Protein AF-A0A968J924-F1 (afdb_monomer_lite)

Radius of gyration: 17.13 Å; chains: 1; bounding box: 45×40×42 Å

Structure (mmCIF, N/CA/C/O backbone):
data_AF-A0A968J924-F1
#
_entry.id   AF-A0A968J924-F1
#
loop_
_atom_site.group_PDB
_atom_site.id
_atom_site.type_symbol
_atom_site.label_atom_id
_atom_site.label_alt_id
_atom_site.label_comp_id
_atom_site.label_asym_id
_atom_site.label_entity_id
_atom_site.label_seq_id
_atom_site.pdbx_PDB_ins_code
_atom_site.Cartn_x
_atom_site.Cartn_y
_atom_site.Cartn_z
_atom_site.occupancy
_atom_site.B_iso_or_equiv
_atom_site.auth_seq_id
_atom_site.auth_comp_id
_atom_site.auth_asym_id
_atom_site.auth_atom_id
_atom_site.pdbx_PDB_model_num
ATOM 1 N N . MET A 1 1 ? 18.063 -8.645 -8.487 1.00 70.31 1 MET A N 1
ATOM 2 C CA . MET A 1 1 ? 19.260 -8.717 -9.358 1.00 70.31 1 MET A CA 1
ATOM 3 C C . MET A 1 1 ? 19.923 -7.344 -9.404 1.00 70.31 1 MET A C 1
ATOM 5 O O . MET A 1 1 ? 19.200 -6.352 -9.471 1.00 70.31 1 MET A O 1
ATOM 9 N N . LYS A 1 2 ? 21.253 -7.234 -9.283 1.00 83.38 2 LYS A N 1
ATOM 10 C CA . LYS A 1 2 ? 21.925 -5.932 -9.453 1.00 83.38 2 LYS A CA 1
ATOM 11 C C . LYS A 1 2 ? 22.038 -5.624 -10.949 1.00 83.38 2 LYS A C 1
ATOM 13 O O . LYS A 1 2 ? 22.098 -6.543 -11.756 1.00 83.38 2 LYS A O 1
ATOM 18 N N . GLN A 1 3 ? 22.117 -4.347 -11.329 1.00 84.12 3 GLN A N 1
ATOM 19 C CA . GLN A 1 3 ? 22.256 -3.967 -12.748 1.00 84.12 3 GLN A CA 1
ATOM 20 C C . GLN A 1 3 ? 23.494 -4.587 -13.401 1.00 84.12 3 GLN A C 1
ATOM 22 O O . GLN A 1 3 ? 23.445 -4.976 -14.560 1.00 84.12 3 GLN A O 1
ATOM 27 N N . VAL A 1 4 ? 24.577 -4.749 -12.638 1.00 91.31 4 VAL A N 1
ATOM 28 C CA . VAL A 1 4 ? 25.789 -5.429 -13.114 1.00 91.31 4 VAL A CA 1
ATOM 29 C C . VAL A 1 4 ? 25.531 -6.883 -13.517 1.00 91.31 4 VAL A C 1
ATOM 31 O O . VAL A 1 4 ? 26.106 -7.341 -14.497 1.00 91.31 4 VAL A O 1
ATOM 34 N N . ASP A 1 5 ? 24.635 -7.580 -12.813 1.00 93.69 5 ASP A N 1
ATOM 35 C CA . ASP A 1 5 ? 24.278 -8.966 -13.118 1.00 93.69 5 ASP A CA 1
ATOM 36 C C . ASP A 1 5 ? 23.377 -9.026 -14.363 1.00 93.69 5 ASP A C 1
ATOM 38 O O . ASP A 1 5 ? 23.572 -9.877 -15.221 1.00 93.69 5 ASP A O 1
ATOM 42 N N . ALA A 1 6 ? 22.425 -8.091 -14.494 1.00 91.25 6 ALA A N 1
ATOM 43 C CA . ALA A 1 6 ? 21.540 -8.004 -15.658 1.00 91.25 6 ALA A CA 1
ATOM 44 C C . ALA A 1 6 ? 22.328 -7.734 -16.950 1.00 91.25 6 ALA A C 1
ATOM 46 O O . ALA A 1 6 ? 22.140 -8.428 -17.946 1.00 91.25 6 ALA A O 1
ATOM 47 N N . ILE A 1 7 ? 23.275 -6.789 -16.901 1.00 92.94 7 ILE A N 1
ATOM 48 C CA . ILE A 1 7 ? 24.178 -6.487 -18.020 1.00 92.94 7 ILE A CA 1
ATOM 49 C C . ILE A 1 7 ? 25.021 -7.714 -18.380 1.00 92.94 7 ILE A C 1
ATOM 51 O O . ILE A 1 7 ? 25.195 -8.008 -19.557 1.00 92.94 7 ILE A O 1
ATOM 55 N N . ALA A 1 8 ? 25.524 -8.450 -17.384 1.00 96.12 8 ALA A N 1
ATOM 56 C CA . ALA A 1 8 ? 26.321 -9.653 -17.622 1.00 96.12 8 ALA A CA 1
ATOM 57 C C . ALA A 1 8 ? 25.529 -10.798 -18.283 1.00 96.12 8 ALA A C 1
ATOM 59 O O . ALA A 1 8 ? 26.139 -11.710 -18.836 1.00 96.12 8 ALA A O 1
ATOM 60 N N . LEU A 1 9 ? 24.196 -10.757 -18.217 1.00 96.38 9 LEU A N 1
ATOM 61 C CA . LEU A 1 9 ? 23.286 -11.734 -18.816 1.00 96.38 9 LEU A CA 1
ATOM 62 C C . LEU A 1 9 ? 22.609 -11.220 -20.099 1.00 96.38 9 LEU A C 1
ATOM 64 O O . LEU A 1 9 ? 21.651 -11.838 -20.556 1.00 96.38 9 LEU A O 1
ATOM 68 N N . ASP A 1 10 ? 23.069 -10.093 -20.656 1.00 96.25 10 ASP A N 1
ATOM 69 C CA . ASP A 1 10 ? 22.463 -9.421 -21.816 1.00 96.25 10 ASP A CA 1
ATOM 70 C C . ASP A 1 10 ? 20.961 -9.112 -21.630 1.00 96.25 10 ASP A C 1
ATOM 72 O O . ASP A 1 10 ? 20.185 -9.044 -22.587 1.00 96.25 10 ASP A O 1
ATOM 76 N N . ILE A 1 11 ? 20.537 -8.900 -20.379 1.00 93.88 11 ILE A N 1
ATOM 77 C CA . ILE A 1 11 ? 19.168 -8.504 -20.049 1.00 93.88 11 ILE A CA 1
ATOM 78 C C . ILE A 1 11 ? 19.037 -6.991 -20.283 1.00 93.88 11 ILE A C 1
ATOM 80 O O . ILE A 1 11 ? 19.819 -6.219 -19.715 1.00 93.88 11 ILE A O 1
ATOM 84 N N . PRO A 1 12 ? 18.054 -6.533 -21.086 1.00 91.69 12 PRO A N 1
ATOM 85 C CA . PRO A 1 12 ? 17.809 -5.110 -21.285 1.00 91.69 12 PRO A CA 1
ATOM 86 C C . PRO A 1 12 ? 17.543 -4.397 -19.960 1.00 91.69 12 PRO A C 1
ATOM 88 O O . PRO A 1 12 ? 16.788 -4.887 -19.121 1.00 91.69 12 PRO A O 1
ATOM 91 N N . ILE A 1 13 ? 18.138 -3.218 -19.792 1.00 89.62 13 ILE A N 1
ATOM 92 C CA . ILE A 1 13 ? 17.922 -2.402 -18.598 1.00 89.62 13 ILE A CA 1
ATOM 93 C C . ILE A 1 13 ? 16.552 -1.736 -18.672 1.00 89.62 13 ILE A C 1
ATOM 95 O O . ILE A 1 13 ? 16.152 -1.193 -19.705 1.00 89.62 13 ILE A O 1
ATOM 99 N N . GLU A 1 14 ? 15.849 -1.773 -17.548 1.00 89.12 14 GLU A N 1
ATOM 100 C CA . GLU A 1 14 ? 14.566 -1.126 -17.354 1.00 89.12 14 GLU A CA 1
ATOM 101 C C . GLU A 1 14 ? 14.628 0.377 -17.667 1.00 89.12 14 GLU A C 1
ATOM 103 O O . GLU A 1 14 ? 15.564 1.084 -17.292 1.00 89.12 14 GLU A O 1
ATOM 108 N N . LYS A 1 15 ? 13.597 0.900 -18.341 1.00 92.06 15 LYS A N 1
ATOM 109 C CA . LYS A 1 15 ? 13.494 2.340 -18.628 1.00 92.06 15 LYS A CA 1
ATOM 110 C C . LYS A 1 15 ? 13.257 3.163 -17.357 1.00 92.06 15 LYS A C 1
ATOM 112 O O . LYS A 1 15 ? 13.654 4.323 -17.288 1.00 92.06 15 LYS A O 1
ATOM 117 N N . MET A 1 16 ? 12.569 2.575 -16.383 1.00 92.19 16 MET A N 1
ATOM 118 C CA . MET A 1 16 ? 12.190 3.196 -15.118 1.00 92.19 16 MET A CA 1
ATOM 119 C C . MET A 1 16 ? 12.440 2.205 -13.988 1.00 92.19 16 MET A C 1
ATOM 121 O O . MET A 1 16 ? 12.201 1.011 -14.154 1.00 92.19 16 MET A O 1
ATOM 125 N N . ARG A 1 17 ? 12.905 2.712 -12.844 1.00 91.25 17 ARG A N 1
ATOM 126 C CA . ARG A 1 17 ? 13.214 1.902 -11.662 1.00 91.25 17 ARG A CA 1
ATOM 127 C C . ARG A 1 17 ? 12.747 2.606 -10.381 1.00 91.25 17 ARG A C 1
ATOM 129 O O . ARG A 1 17 ? 13.593 3.102 -9.630 1.00 91.25 17 ARG A O 1
ATOM 136 N N . PRO A 1 18 ? 11.425 2.711 -10.162 1.00 93.81 18 PRO A N 1
ATOM 137 C CA . PRO A 1 18 ? 10.896 3.358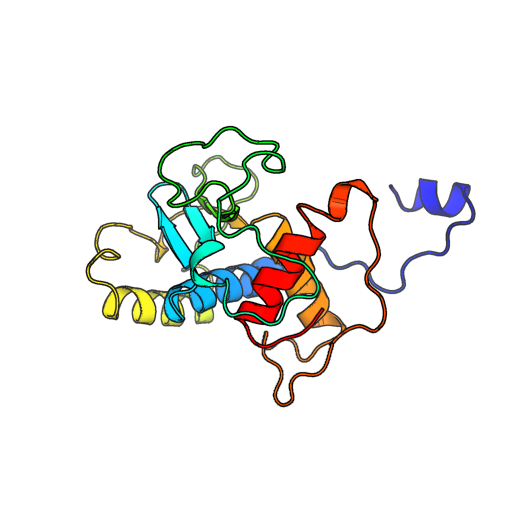 -8.966 1.00 93.81 18 PRO A CA 1
ATOM 138 C C . PRO A 1 18 ? 11.383 2.638 -7.702 1.00 93.81 18 PRO A C 1
ATOM 140 O O . PRO A 1 18 ? 11.635 1.430 -7.718 1.00 93.81 18 PRO A O 1
ATOM 143 N N . GLN A 1 19 ? 11.558 3.389 -6.617 1.00 94.56 19 GLN A N 1
ATOM 144 C CA . GLN A 1 19 ? 11.860 2.840 -5.296 1.00 94.56 19 GLN A CA 1
ATOM 145 C C . GLN A 1 19 ? 10.621 2.980 -4.422 1.00 94.56 19 GLN A C 1
ATOM 147 O O . GLN A 1 19 ? 10.104 4.084 -4.294 1.00 94.56 19 GLN A O 1
ATOM 152 N N . ALA A 1 20 ? 10.184 1.911 -3.752 1.00 93.25 20 ALA A N 1
ATOM 153 C CA . ALA A 1 20 ? 9.015 1.960 -2.868 1.00 93.25 20 ALA A CA 1
ATOM 154 C C . ALA A 1 20 ? 9.100 3.094 -1.824 1.00 93.25 20 ALA A C 1
ATOM 156 O O . ALA A 1 20 ? 8.097 3.736 -1.516 1.00 93.25 20 ALA A O 1
ATOM 157 N N . THR A 1 21 ? 10.307 3.408 -1.342 1.00 94.81 21 THR A N 1
ATOM 158 C CA . THR A 1 21 ? 10.569 4.493 -0.383 1.00 94.81 21 THR A CA 1
ATOM 159 C C . THR A 1 21 ? 10.309 5.899 -0.926 1.00 94.81 21 THR A C 1
ATOM 161 O O . THR A 1 21 ? 10.102 6.815 -0.135 1.00 94.81 21 THR A O 1
ATOM 164 N N . ASP A 1 22 ? 10.286 6.081 -2.247 1.00 94.88 22 ASP A N 1
ATOM 165 C CA . ASP A 1 22 ? 9.951 7.360 -2.885 1.00 94.88 22 ASP A CA 1
ATOM 166 C C . ASP A 1 22 ? 8.424 7.556 -2.996 1.00 94.88 22 ASP A C 1
ATOM 168 O O . ASP A 1 22 ? 7.952 8.637 -3.347 1.00 94.88 22 ASP A O 1
ATOM 172 N N . HIS A 1 23 ? 7.639 6.521 -2.666 1.00 95.00 23 HIS A N 1
ATOM 173 C CA . HIS A 1 23 ? 6.185 6.471 -2.844 1.00 95.00 23 HIS A CA 1
ATOM 174 C C . HIS A 1 23 ? 5.409 6.219 -1.539 1.00 95.00 23 HIS A C 1
ATOM 176 O O . HIS A 1 23 ? 4.218 5.906 -1.578 1.00 95.00 23 HIS A O 1
ATOM 182 N N . ILE A 1 24 ? 6.046 6.418 -0.379 1.00 95.12 24 ILE A N 1
ATOM 183 C CA . ILE A 1 24 ? 5.441 6.196 0.947 1.00 95.12 24 ILE A CA 1
ATOM 184 C C . ILE A 1 24 ? 4.127 6.965 1.128 1.00 95.12 24 ILE A C 1
ATOM 186 O O . ILE A 1 24 ? 3.153 6.410 1.631 1.00 95.12 24 ILE A O 1
ATOM 190 N N . LEU A 1 25 ? 4.070 8.226 0.684 1.00 93.19 25 LEU A N 1
ATOM 191 C CA . LEU A 1 25 ? 2.850 9.031 0.770 1.00 93.19 25 LEU A CA 1
ATOM 192 C C . LEU A 1 25 ? 1.683 8.379 0.008 1.00 93.19 25 LEU A C 1
ATOM 194 O O . LEU A 1 25 ? 0.566 8.332 0.515 1.00 93.19 25 LEU A O 1
ATOM 198 N N . GLY A 1 26 ? 1.940 7.846 -1.190 1.00 93.56 26 GLY A N 1
ATOM 199 C CA . GLY A 1 26 ? 0.923 7.150 -1.981 1.00 93.56 26 GLY A CA 1
ATOM 200 C C . GLY A 1 26 ? 0.454 5.858 -1.311 1.00 93.56 26 GLY A C 1
ATOM 201 O O . GLY A 1 26 ? -0.744 5.607 -1.247 1.00 93.56 26 GLY A O 1
ATOM 202 N N . GLN A 1 27 ? 1.374 5.095 -0.715 1.00 95.62 27 GLN A N 1
ATOM 203 C CA . GLN A 1 27 ? 1.056 3.867 0.031 1.00 95.62 27 GLN A CA 1
ATOM 204 C C . GLN A 1 27 ? 0.219 4.156 1.284 1.00 95.62 27 GLN A C 1
ATOM 206 O O . GLN A 1 27 ? -0.750 3.452 1.563 1.00 95.62 27 GLN A O 1
ATOM 211 N N . MET A 1 28 ? 0.524 5.238 2.008 1.00 94.62 28 MET A N 1
ATOM 212 C CA . MET A 1 28 ? -0.311 5.702 3.117 1.00 94.62 28 MET A CA 1
ATOM 213 C C . MET A 1 28 ? -1.703 6.127 2.640 1.00 94.62 28 MET A C 1
ATOM 215 O O . MET A 1 28 ? -2.698 5.753 3.259 1.00 94.62 28 MET A O 1
ATOM 219 N N . ARG A 1 29 ? -1.787 6.897 1.545 1.00 92.00 29 ARG A N 1
ATOM 220 C CA . ARG A 1 29 ? -3.067 7.340 0.969 1.00 92.00 29 ARG A CA 1
ATOM 221 C C . ARG A 1 29 ? -3.925 6.154 0.547 1.00 92.00 29 ARG A C 1
ATOM 223 O O . ARG A 1 29 ? -5.099 6.143 0.896 1.00 92.00 29 ARG A O 1
ATOM 230 N N . LEU A 1 30 ? -3.341 5.154 -0.112 1.00 93.62 30 LEU A N 1
ATOM 231 C CA . LEU A 1 30 ? -4.020 3.911 -0.475 1.00 93.62 30 LEU A CA 1
ATOM 232 C C . LEU A 1 30 ? -4.628 3.230 0.757 1.00 93.62 30 LEU A C 1
ATOM 234 O O . LEU A 1 30 ? -5.834 2.994 0.797 1.00 93.62 30 LEU A O 1
ATOM 238 N N . ALA A 1 31 ? -3.819 2.982 1.793 1.00 93.94 31 ALA A N 1
ATOM 239 C CA . ALA A 1 31 ? -4.278 2.282 2.991 1.00 93.94 31 ALA A CA 1
ATOM 240 C C . ALA A 1 31 ? -5.401 3.045 3.711 1.00 93.94 31 ALA A C 1
ATOM 242 O O . ALA A 1 31 ? -6.412 2.461 4.098 1.00 93.94 31 ALA A O 1
ATOM 243 N N . LEU A 1 32 ? -5.246 4.363 3.868 1.00 90.88 32 LEU A N 1
ATOM 244 C CA . LEU A 1 32 ? -6.241 5.215 4.519 1.00 90.88 32 LEU A CA 1
ATOM 245 C C . LEU A 1 32 ? -7.531 5.322 3.697 1.00 90.88 32 LEU A C 1
ATOM 247 O O . LEU A 1 32 ? -8.620 5.271 4.265 1.00 90.88 32 LEU A O 1
ATOM 251 N N . GLN A 1 33 ? -7.427 5.444 2.373 1.00 88.88 33 GLN A N 1
ATOM 252 C CA . GLN A 1 33 ? -8.590 5.520 1.490 1.00 88.88 33 GLN A CA 1
ATOM 253 C C . GLN A 1 33 ? -9.408 4.226 1.555 1.00 88.88 33 GLN A C 1
ATOM 255 O O . GLN A 1 33 ? -10.616 4.285 1.760 1.00 88.88 33 GLN A O 1
ATOM 260 N N . LEU A 1 34 ? -8.752 3.063 1.510 1.00 90.56 34 LEU A N 1
ATOM 261 C CA . LEU A 1 34 ? -9.423 1.766 1.642 1.00 90.56 34 LEU A CA 1
ATOM 262 C C . LEU A 1 34 ? -10.122 1.598 2.999 1.00 90.56 34 LEU A C 1
ATOM 264 O O . LEU A 1 34 ? -11.199 1.004 3.066 1.00 90.56 34 LEU A O 1
ATOM 268 N N . VAL A 1 35 ? -9.557 2.152 4.078 1.00 90.12 35 VAL A N 1
ATOM 269 C CA . VAL A 1 35 ? -10.234 2.199 5.386 1.00 90.12 35 VAL A CA 1
ATOM 270 C C . VAL A 1 35 ? -11.461 3.110 5.328 1.00 90.12 35 VAL A C 1
ATOM 272 O O . VAL A 1 35 ? -12.526 2.730 5.813 1.00 90.12 35 VAL A O 1
ATOM 275 N N . ALA A 1 36 ? -11.338 4.298 4.730 1.00 85.19 36 ALA A N 1
ATOM 276 C CA . ALA A 1 36 ? -12.444 5.246 4.596 1.00 85.19 36 ALA A CA 1
ATOM 277 C C . ALA A 1 36 ? -13.604 4.689 3.749 1.00 85.19 36 ALA A C 1
ATOM 279 O O . ALA A 1 36 ? -14.764 4.974 4.043 1.00 85.19 36 ALA A O 1
ATOM 280 N N . ASP A 1 37 ? -13.295 3.863 2.749 1.00 85.50 37 ASP A N 1
ATOM 281 C CA . ASP A 1 37 ? -14.277 3.205 1.881 1.00 85.50 37 ASP A CA 1
ATOM 282 C C . ASP A 1 37 ? -14.856 1.916 2.493 1.00 85.50 37 ASP A C 1
ATOM 284 O O . ASP A 1 37 ? -15.693 1.256 1.878 1.00 85.50 37 ASP A O 1
ATOM 288 N N . GLY A 1 38 ? -14.439 1.543 3.710 1.00 87.12 38 GLY A N 1
ATOM 289 C CA . GLY A 1 38 ? -14.925 0.350 4.408 1.00 87.12 38 GLY A CA 1
ATOM 290 C C . GLY A 1 38 ? -14.413 -0.972 3.827 1.00 87.12 38 GLY A C 1
ATOM 291 O O . GLY A 1 38 ? -14.978 -2.022 4.122 1.00 87.12 38 GLY A O 1
ATOM 292 N N . ARG A 1 39 ? -13.353 -0.928 3.011 1.00 89.88 39 ARG A N 1
ATOM 293 C CA . ARG A 1 39 ? -12.709 -2.093 2.377 1.00 89.88 39 ARG A CA 1
ATOM 294 C C . ARG A 1 39 ? -11.483 -2.596 3.148 1.00 89.88 39 ARG A C 1
ATOM 296 O O . ARG A 1 39 ? -10.918 -3.631 2.800 1.00 89.88 39 ARG A O 1
ATOM 303 N N . ALA A 1 40 ? -11.070 -1.868 4.182 1.00 91.75 40 ALA A N 1
ATOM 304 C CA . ALA A 1 40 ? -9.968 -2.205 5.070 1.00 91.75 40 ALA A CA 1
ATOM 305 C C . ALA A 1 40 ? -10.310 -1.861 6.526 1.00 91.75 40 ALA A C 1
ATOM 307 O O . ALA A 1 40 ? -11.197 -1.053 6.809 1.00 91.75 40 ALA A O 1
ATOM 308 N N . TYR A 1 41 ? -9.579 -2.454 7.465 1.00 89.50 41 TYR A N 1
ATOM 309 C CA . TYR A 1 41 ? -9.755 -2.228 8.897 1.00 89.50 41 TYR A CA 1
ATOM 310 C C . TYR A 1 41 ? -8.416 -2.099 9.622 1.00 89.50 41 TYR A C 1
ATOM 312 O O . TYR A 1 41 ? -7.362 -2.492 9.123 1.00 89.50 41 TYR A O 1
ATOM 320 N N . ILE A 1 42 ? -8.466 -1.518 10.820 1.00 89.00 42 ILE A N 1
ATOM 321 C CA . ILE A 1 42 ? -7.291 -1.244 11.647 1.00 89.00 42 ILE A CA 1
ATOM 322 C C . ILE A 1 42 ? -7.290 -2.205 12.838 1.00 89.00 42 ILE A C 1
ATOM 324 O O . ILE A 1 42 ? -8.301 -2.346 13.527 1.00 89.00 42 ILE A O 1
ATOM 328 N N . 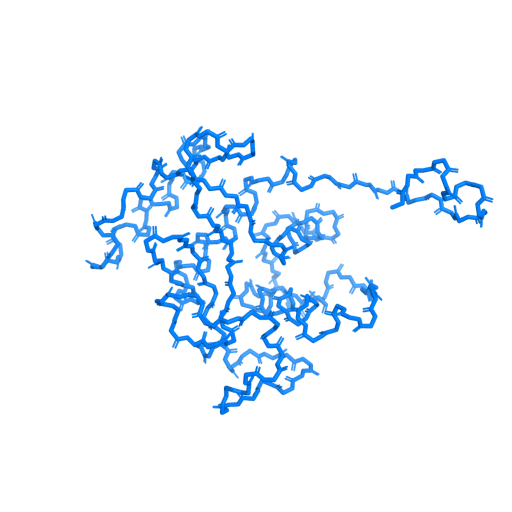LEU A 1 43 ? -6.144 -2.831 13.083 1.00 87.88 43 LEU A N 1
ATOM 329 C CA . LEU A 1 43 ? -5.824 -3.621 14.267 1.00 87.88 43 LEU A CA 1
ATOM 330 C C . LEU A 1 43 ? -4.725 -2.933 15.085 1.00 87.88 43 LEU A C 1
ATOM 332 O O . LEU A 1 43 ? -4.178 -1.897 14.706 1.00 87.88 43 LEU A O 1
ATOM 336 N N . ASP A 1 44 ? -4.386 -3.509 16.231 1.00 87.25 44 ASP A N 1
ATOM 337 C CA . ASP A 1 44 ? -3.321 -3.012 17.099 1.00 87.25 44 ASP A CA 1
ATOM 338 C C . ASP A 1 44 ? -1.925 -3.093 16.464 1.00 87.25 44 ASP A C 1
ATOM 340 O O . ASP A 1 44 ? -1.046 -2.327 16.872 1.00 87.25 44 ASP A O 1
ATOM 344 N N . ASP A 1 45 ? -1.732 -3.947 15.455 1.00 88.50 45 ASP A N 1
ATOM 345 C CA . ASP A 1 45 ? -0.462 -4.184 14.763 1.00 88.50 45 ASP A CA 1
ATOM 346 C C . ASP A 1 45 ? -0.418 -3.698 13.297 1.00 88.50 45 ASP A C 1
ATOM 348 O O . ASP A 1 45 ? 0.630 -3.787 12.655 1.00 88.50 45 ASP A O 1
ATOM 352 N N . GLY A 1 46 ? -1.509 -3.154 12.750 1.00 91.56 46 GLY A N 1
ATOM 353 C CA . GLY A 1 46 ? -1.506 -2.632 11.383 1.00 91.56 46 GLY A CA 1
ATOM 354 C C . GLY A 1 46 ? -2.878 -2.333 10.784 1.00 91.56 46 GLY A C 1
ATOM 355 O O . GLY A 1 46 ? -3.907 -2.416 11.447 1.00 91.56 46 GLY A O 1
ATOM 356 N N . ILE A 1 47 ? -2.871 -1.984 9.501 1.00 92.75 47 ILE A N 1
ATOM 357 C CA . ILE A 1 47 ? -4.036 -1.790 8.635 1.00 92.75 47 ILE A CA 1
ATOM 358 C C . ILE A 1 47 ? -4.084 -2.951 7.642 1.00 92.75 47 ILE A C 1
ATOM 360 O O . ILE A 1 47 ? -3.071 -3.266 7.011 1.00 92.75 47 ILE A O 1
ATOM 364 N N . TYR A 1 48 ? -5.256 -3.559 7.487 1.00 93.06 48 TYR A N 1
ATOM 365 C CA . TYR A 1 48 ? -5.459 -4.762 6.687 1.00 93.06 48 TYR A CA 1
ATOM 366 C C . TYR A 1 48 ? -6.589 -4.588 5.691 1.00 93.06 48 TYR A C 1
ATOM 368 O O . TYR A 1 48 ? -7.634 -4.030 6.024 1.00 93.06 48 TYR A O 1
ATOM 376 N N . PHE A 1 49 ? -6.381 -5.108 4.489 1.00 92.94 49 PHE A N 1
ATOM 377 C CA . PHE A 1 49 ? -7.414 -5.244 3.476 1.00 92.94 49 PHE A CA 1
ATOM 378 C C . PHE A 1 49 ? -8.389 -6.358 3.864 1.00 92.94 49 PHE A C 1
ATOM 380 O O . PHE A 1 49 ? -7.958 -7.440 4.257 1.00 92.94 49 PHE A O 1
ATOM 387 N N . GLU A 1 50 ? -9.693 -6.106 3.746 1.00 90.44 50 GLU A N 1
ATOM 388 C CA . GLU A 1 50 ? -10.740 -7.075 4.082 1.00 90.44 50 GLU A CA 1
ATOM 389 C C . GLU A 1 50 ? -11.173 -7.844 2.833 1.00 90.44 50 GLU A C 1
ATOM 391 O O . GLU A 1 50 ? -12.136 -7.475 2.159 1.00 90.44 50 GLU A O 1
ATOM 396 N N . ALA A 1 51 ? -10.475 -8.929 2.499 1.00 82.88 51 ALA A N 1
ATOM 397 C CA . ALA A 1 51 ? -10.672 -9.633 1.230 1.00 82.88 51 ALA A CA 1
ATOM 398 C C . ALA A 1 51 ? -12.114 -10.144 1.054 1.00 82.88 51 ALA A C 1
ATOM 400 O O . ALA A 1 51 ? -12.672 -10.101 -0.042 1.00 82.88 51 ALA A O 1
ATOM 401 N N . GLN A 1 52 ? -12.761 -10.568 2.145 1.00 73.56 52 GLN A N 1
ATOM 402 C CA . GLN A 1 52 ? -14.141 -11.064 2.107 1.00 73.56 52 GLN A CA 1
ATOM 403 C C . GLN A 1 52 ? -15.191 -9.967 1.878 1.00 73.56 52 GLN A C 1
ATOM 405 O O . GLN A 1 52 ? -16.224 -10.235 1.264 1.00 73.56 52 GLN A O 1
ATOM 410 N N . ALA A 1 53 ? -14.945 -8.737 2.339 1.00 73.25 53 ALA A N 1
ATOM 411 C CA . ALA A 1 53 ? -15.842 -7.606 2.084 1.00 73.25 53 ALA A CA 1
ATOM 412 C C . ALA A 1 53 ? -15.785 -7.130 0.623 1.00 73.25 53 ALA A C 1
ATOM 414 O O . ALA A 1 53 ? -16.628 -6.346 0.205 1.00 73.25 53 ALA A O 1
ATOM 415 N N . ASN A 1 54 ? -14.816 -7.636 -0.143 1.00 76.19 54 ASN A N 1
ATOM 416 C CA . ASN A 1 54 ? -14.520 -7.257 -1.518 1.00 76.19 54 ASN A CA 1
ATOM 417 C C . ASN A 1 54 ? -14.832 -8.386 -2.524 1.00 76.19 54 ASN A C 1
ATOM 419 O O . ASN A 1 54 ? -14.342 -8.382 -3.651 1.00 76.19 54 ASN A O 1
ATOM 423 N N . LEU A 1 55 ? -15.659 -9.368 -2.133 1.00 71.62 55 LEU A N 1
ATOM 424 C CA . LEU A 1 55 ? -16.119 -10.457 -3.012 1.00 71.62 55 LEU A CA 1
ATOM 425 C C . LEU A 1 55 ? -17.006 -9.983 -4.178 1.00 71.62 55 LEU A C 1
ATOM 427 O O . LEU A 1 55 ? -17.314 -10.773 -5.070 1.00 71.62 55 LEU A O 1
ATOM 431 N N . ASP A 1 56 ? -17.477 -8.739 -4.134 1.00 73.69 56 ASP A N 1
ATOM 432 C CA . ASP A 1 56 ? -18.291 -8.087 -5.160 1.00 73.69 56 ASP A CA 1
ATOM 433 C C . ASP A 1 56 ? -17.460 -7.453 -6.287 1.00 73.69 56 ASP A C 1
ATOM 435 O O . ASP A 1 56 ? -18.028 -7.045 -7.302 1.00 73.69 56 ASP A O 1
ATOM 439 N N . LEU A 1 57 ? -16.135 -7.383 -6.128 1.00 80.38 57 LEU A N 1
ATOM 440 C CA . LEU A 1 57 ? -15.228 -6.832 -7.129 1.00 80.38 57 LEU A CA 1
ATOM 441 C C . LEU A 1 57 ? -15.171 -7.697 -8.393 1.00 80.38 57 LEU A C 1
ATOM 443 O O . LEU A 1 57 ? -15.236 -8.928 -8.348 1.00 80.38 57 LEU A O 1
ATOM 447 N N . ASN A 1 58 ? -15.006 -7.035 -9.537 1.00 76.62 58 ASN A N 1
ATOM 448 C CA . ASN A 1 58 ? -14.887 -7.687 -10.835 1.00 76.62 58 ASN A CA 1
ATOM 449 C C . ASN A 1 58 ? -13.443 -8.144 -11.086 1.00 76.62 58 ASN A C 1
ATOM 451 O O . ASN A 1 58 ? -12.714 -7.541 -11.865 1.00 76.62 58 ASN A O 1
ATOM 455 N N . VAL A 1 59 ? -13.035 -9.215 -10.411 1.00 79.12 59 VAL A N 1
ATOM 456 C CA . VAL A 1 59 ? -11.682 -9.777 -10.517 1.00 79.12 59 VAL A CA 1
ATOM 457 C C . VAL A 1 59 ? -11.613 -10.942 -11.521 1.00 79.12 59 VAL A C 1
ATOM 459 O O . VAL A 1 59 ? -12.575 -11.703 -11.652 1.00 79.12 59 VAL A O 1
ATOM 462 N N . PRO A 1 60 ? -10.472 -11.157 -12.207 1.00 77.25 60 PRO A N 1
ATOM 463 C CA . PRO A 1 60 ? -10.301 -12.235 -13.188 1.00 77.25 60 PRO A CA 1
ATOM 464 C C . PRO A 1 60 ? -10.064 -13.623 -12.557 1.00 77.25 60 PRO A C 1
ATOM 466 O O . PRO A 1 60 ? -9.661 -14.559 -13.248 1.00 77.25 60 PRO A O 1
ATOM 469 N N . PHE A 1 61 ? -10.298 -13.777 -11.252 1.00 75.00 61 PHE A N 1
ATOM 470 C CA . PHE A 1 61 ? -10.129 -15.023 -10.506 1.00 75.00 61 PHE A CA 1
ATOM 471 C C . PHE A 1 61 ? -11.291 -15.239 -9.538 1.00 75.00 61 PHE A C 1
ATOM 473 O O . PHE A 1 61 ? -11.895 -14.295 -9.037 1.00 75.00 61 PHE A O 1
ATOM 480 N N . GLU A 1 62 ? -11.593 -16.498 -9.225 1.00 66.12 62 GLU A N 1
ATOM 481 C CA . GLU A 1 62 ? -12.558 -16.794 -8.171 1.00 66.12 62 GLU A CA 1
ATOM 482 C C . GLU A 1 62 ? -11.916 -16.557 -6.801 1.00 66.12 62 GLU A C 1
ATOM 484 O O . GLU A 1 62 ? -10.941 -17.207 -6.412 1.00 66.12 62 GLU A O 1
ATOM 489 N N . LEU A 1 63 ? -12.483 -15.617 -6.050 1.00 63.03 63 LEU A N 1
ATOM 490 C CA . LEU A 1 63 ? -12.264 -15.543 -4.615 1.00 63.03 63 LEU A CA 1
ATOM 491 C C . LEU A 1 63 ? -13.050 -16.680 -3.963 1.00 63.03 63 LEU A C 1
ATOM 493 O O . LEU A 1 63 ? -14.282 -16.722 -4.054 1.00 63.03 63 LEU A O 1
ATOM 497 N N . ASP A 1 64 ? -12.356 -17.615 -3.312 1.00 58.19 64 ASP A N 1
ATOM 498 C CA . ASP A 1 64 ? -13.048 -18.682 -2.601 1.00 58.19 64 ASP A CA 1
ATOM 499 C C . ASP A 1 64 ? -13.874 -18.093 -1.449 1.00 58.19 64 ASP A C 1
ATOM 501 O O . ASP A 1 64 ? -13.354 -17.610 -0.440 1.00 58.19 64 ASP A O 1
ATOM 505 N N . LYS A 1 65 ? -15.201 -18.184 -1.582 1.00 53.69 65 LYS A N 1
ATOM 506 C CA . LYS A 1 65 ? -16.172 -17.746 -0.570 1.00 53.69 65 LYS A CA 1
ATOM 507 C C . LYS A 1 65 ? -16.064 -18.542 0.735 1.00 53.69 65 LYS A C 1
ATOM 509 O O . LYS A 1 65 ? -16.710 -18.174 1.714 1.00 53.69 65 LYS A O 1
ATOM 514 N N . LYS A 1 66 ? -15.308 -19.647 0.753 1.00 47.56 66 LYS A N 1
ATOM 515 C CA . LYS A 1 66 ? -15.102 -20.501 1.928 1.00 47.56 66 LYS A CA 1
ATOM 516 C C . LYS A 1 66 ? -13.780 -20.276 2.659 1.00 47.56 66 LYS A C 1
ATOM 518 O O . LYS A 1 66 ? -13.570 -20.939 3.672 1.00 47.56 66 LYS A O 1
ATOM 523 N N . GLY A 1 67 ? -12.971 -19.298 2.249 1.00 49.66 67 GLY A N 1
ATOM 524 C CA . GLY A 1 67 ? -11.737 -18.963 2.956 1.00 49.66 67 GLY A CA 1
ATOM 525 C C . GLY A 1 67 ? -10.741 -20.117 2.931 1.00 49.66 67 GLY A C 1
ATOM 526 O O . GLY A 1 67 ? -10.333 -20.599 3.986 1.00 49.66 67 GLY A O 1
ATOM 527 N N . ASP A 1 68 ? -10.391 -20.598 1.738 1.00 44.91 68 ASP A N 1
ATOM 528 C CA . ASP A 1 68 ? -9.312 -21.563 1.600 1.00 44.91 68 ASP A CA 1
ATOM 529 C C . ASP A 1 68 ? -7.992 -20.988 2.148 1.00 44.91 68 ASP A C 1
ATOM 531 O O . ASP A 1 68 ? -7.389 -20.071 1.591 1.00 44.91 68 ASP A O 1
ATOM 535 N N . ASN A 1 69 ? -7.545 -21.571 3.261 1.00 49.09 69 ASN A N 1
ATOM 536 C CA . ASN A 1 69 ? -6.258 -21.312 3.904 1.00 49.09 69 ASN A CA 1
ATOM 537 C C . ASN A 1 69 ? -5.072 -21.878 3.100 1.00 49.09 69 ASN A C 1
ATOM 539 O O . ASN A 1 69 ? -3.935 -21.801 3.565 1.00 49.09 69 ASN A O 1
ATOM 543 N N . SER A 1 70 ? -5.304 -22.511 1.943 1.00 43.09 70 SER A N 1
ATOM 544 C CA . SER A 1 70 ? -4.261 -23.197 1.172 1.00 43.09 70 SER A CA 1
ATOM 545 C C . SER A 1 70 ? -3.193 -22.263 0.607 1.00 43.09 70 SER A C 1
ATOM 547 O O . SER A 1 70 ? -2.068 -22.713 0.392 1.00 43.09 70 SER A O 1
ATOM 549 N N . PHE A 1 71 ? -3.503 -20.974 0.427 1.00 45.75 71 PHE A N 1
ATOM 550 C CA . PHE A 1 71 ? -2.588 -20.005 -0.184 1.00 45.75 71 PHE A CA 1
ATOM 551 C C . PHE A 1 71 ? -1.959 -18.999 0.772 1.00 45.75 71 PHE A C 1
ATOM 553 O O . PHE A 1 71 ? -1.028 -18.280 0.409 1.00 45.75 71 PHE A O 1
ATOM 560 N N . THR A 1 72 ? -2.387 -18.977 2.028 1.00 45.75 72 THR A N 1
ATOM 561 C CA . THR A 1 72 ? -1.757 -18.140 3.041 1.00 45.75 72 THR A CA 1
ATOM 562 C C . THR A 1 72 ? -0.538 -18.897 3.551 1.00 45.75 72 THR A C 1
ATOM 564 O O . THR A 1 72 ? -0.617 -19.657 4.514 1.00 45.75 72 THR A O 1
ATOM 567 N N . GLY A 1 73 ? 0.630 -18.696 2.937 1.00 42.09 73 GLY A N 1
ATOM 568 C CA . GLY A 1 73 ? 1.920 -19.190 3.453 1.00 42.09 73 GLY A CA 1
ATOM 569 C C . GLY A 1 73 ? 2.303 -18.637 4.842 1.00 42.09 73 GLY A C 1
ATOM 570 O O . GLY A 1 73 ? 3.462 -18.712 5.245 1.00 42.09 73 GLY A O 1
ATOM 571 N N . ARG A 1 74 ? 1.349 -18.046 5.569 1.00 42.62 74 ARG A N 1
ATOM 572 C CA . ARG A 1 74 ? 1.462 -17.498 6.912 1.00 42.62 74 ARG A CA 1
ATOM 573 C C . ARG A 1 74 ? 0.332 -18.056 7.768 1.00 42.62 74 ARG A C 1
ATOM 575 O O . ARG A 1 74 ? -0.833 -18.024 7.389 1.00 42.62 74 ARG A O 1
ATOM 582 N N . THR A 1 75 ? 0.708 -18.546 8.942 1.00 40.22 75 THR A N 1
ATOM 583 C CA . THR A 1 75 ? -0.181 -18.758 10.085 1.00 40.22 75 THR A CA 1
ATOM 584 C C . THR A 1 75 ? -1.046 -17.510 10.281 1.00 40.22 75 THR A C 1
ATOM 586 O O . THR A 1 75 ? -0.534 -16.405 10.105 1.00 40.22 75 THR A O 1
ATOM 589 N N . ILE A 1 76 ? -2.321 -17.666 10.659 1.00 50.34 76 ILE A N 1
ATOM 590 C CA . ILE A 1 76 ? -3.168 -16.553 11.118 1.00 50.34 76 ILE A CA 1
ATOM 591 C C . ILE A 1 76 ? -2.461 -15.925 12.328 1.00 50.34 76 ILE A C 1
ATOM 593 O O . ILE A 1 76 ? -2.602 -16.391 13.459 1.00 50.34 76 ILE A O 1
ATOM 597 N N . GLU A 1 77 ? -1.621 -14.922 12.093 1.00 52.69 77 GLU A N 1
ATOM 598 C CA . GLU A 1 77 ? -1.030 -14.126 13.154 1.00 52.69 77 GLU A CA 1
ATOM 599 C C . GLU A 1 77 ? -2.087 -13.117 13.587 1.00 52.69 77 GLU A C 1
ATOM 601 O O . GLU A 1 77 ? -2.454 -12.227 12.823 1.00 52.69 77 GLU A O 1
ATOM 606 N N . ASN A 1 78 ? -2.609 -13.373 14.790 1.00 53.12 78 ASN A N 1
ATOM 607 C CA . ASN A 1 78 ? -3.376 -12.516 15.688 1.00 53.12 78 ASN A CA 1
ATOM 608 C C . ASN A 1 78 ? -4.322 -11.484 15.040 1.00 53.12 78 ASN A C 1
ATOM 610 O O . ASN A 1 78 ? -3.912 -10.488 14.458 1.00 53.12 78 ASN A O 1
ATOM 614 N N . SER A 1 79 ? -5.618 -11.676 15.297 1.00 60.00 79 SER A N 1
ATOM 615 C CA . SER A 1 79 ? -6.671 -10.650 15.202 1.00 60.00 79 SER A CA 1
ATOM 616 C C . SER A 1 79 ? -7.210 -10.298 13.808 1.00 60.00 79 SER A C 1
ATOM 618 O O . SER A 1 79 ? -8.202 -9.572 13.741 1.00 60.00 79 SER A O 1
ATOM 620 N N . GLN A 1 80 ? -6.648 -10.828 12.716 1.00 70.88 80 GLN A N 1
ATOM 621 C CA . GLN A 1 80 ? -7.239 -10.690 11.374 1.00 70.88 80 GLN A CA 1
ATOM 622 C C . GLN A 1 80 ? -8.650 -11.294 11.320 1.00 70.88 80 GLN A C 1
ATOM 624 O O . GLN A 1 80 ? -8.910 -12.344 11.915 1.00 70.88 80 GLN A O 1
ATOM 629 N N . LYS A 1 81 ? -9.564 -10.630 10.603 1.00 73.38 81 LYS A N 1
ATOM 630 C CA . LYS A 1 81 ? -10.958 -11.071 10.452 1.00 73.38 81 LYS A CA 1
ATOM 631 C C . LYS A 1 81 ? -11.057 -12.338 9.609 1.00 73.38 81 LYS A C 1
ATOM 633 O O . LYS A 1 81 ? -11.841 -13.225 9.949 1.00 73.38 81 LYS A O 1
ATOM 638 N N . ALA A 1 82 ? -10.272 -12.424 8.537 1.00 77.06 82 ALA A N 1
ATOM 639 C CA . ALA A 1 82 ? -10.234 -13.579 7.656 1.00 77.06 82 ALA A CA 1
ATOM 640 C C . ALA A 1 82 ? -8.795 -13.960 7.259 1.00 77.06 82 ALA A C 1
ATOM 642 O O . ALA A 1 82 ? -7.930 -13.096 7.171 1.00 77.06 82 ALA A O 1
ATOM 643 N N . PRO A 1 83 ? -8.530 -15.245 6.958 1.00 74.81 83 PRO A N 1
ATOM 644 C CA . PRO A 1 83 ? -7.209 -15.709 6.523 1.00 74.81 83 PRO A CA 1
ATOM 645 C C . PRO A 1 83 ? -6.717 -15.060 5.225 1.00 74.81 83 PRO A C 1
ATOM 647 O O . PRO A 1 83 ? -5.525 -14.841 5.062 1.00 74.81 83 PRO A O 1
ATOM 650 N N . ALA A 1 84 ? -7.637 -14.743 4.311 1.00 79.81 84 ALA A N 1
ATOM 651 C CA . ALA A 1 84 ? -7.326 -14.095 3.039 1.00 79.81 84 ALA A CA 1
ATOM 652 C C . ALA A 1 84 ? -7.025 -12.591 3.174 1.00 79.81 84 ALA A C 1
ATOM 654 O O . ALA A 1 84 ? -6.652 -11.965 2.184 1.00 79.81 84 ALA A O 1
ATOM 655 N N . ASP A 1 85 ? -7.207 -12.006 4.362 1.00 88.50 85 ASP A N 1
ATOM 656 C CA . ASP A 1 85 ? -6.846 -10.615 4.608 1.00 88.50 85 ASP A CA 1
ATOM 657 C C . ASP A 1 85 ? -5.323 -10.457 4.585 1.00 88.50 85 ASP A C 1
ATOM 659 O O . ASP A 1 85 ? -4.557 -11.358 4.932 1.00 88.50 85 ASP A O 1
ATOM 663 N N . PHE A 1 86 ? -4.858 -9.283 4.179 1.00 91.06 86 PHE A N 1
ATOM 664 C CA . PHE A 1 86 ? -3.432 -8.995 4.095 1.00 91.06 86 PHE A CA 1
ATOM 665 C C . PHE A 1 86 ? -3.146 -7.561 4.519 1.00 91.06 86 PHE A C 1
ATOM 667 O O . PHE A 1 86 ? -3.999 -6.677 4.452 1.00 91.06 86 PHE A O 1
ATOM 674 N N . ALA A 1 87 ? -1.932 -7.334 5.015 1.00 93.69 87 ALA A N 1
ATOM 675 C CA . ALA A 1 87 ? -1.548 -6.033 5.535 1.00 93.69 87 ALA A CA 1
ATOM 676 C C . ALA A 1 87 ? -1.289 -5.037 4.398 1.00 93.69 87 ALA A C 1
ATOM 678 O O . ALA A 1 87 ? -0.459 -5.298 3.531 1.00 93.69 87 ALA A O 1
ATOM 679 N N . LEU A 1 88 ? -1.945 -3.881 4.484 1.00 95.06 88 LEU A N 1
ATOM 680 C CA . LEU A 1 88 ? -1.678 -2.683 3.682 1.00 95.06 88 LEU A CA 1
ATOM 681 C C . LEU A 1 88 ? -0.599 -1.816 4.343 1.00 95.06 88 LEU A C 1
ATOM 683 O O . LEU A 1 88 ? 0.194 -1.153 3.679 1.00 95.06 88 LEU A O 1
ATOM 687 N N . TRP A 1 89 ? -0.566 -1.823 5.678 1.00 95.19 89 TRP A N 1
ATOM 688 C CA . TRP A 1 89 ? 0.400 -1.077 6.477 1.00 95.19 89 TRP A CA 1
ATOM 689 C C . TRP A 1 89 ? 0.655 -1.797 7.799 1.00 95.19 89 TRP A C 1
ATOM 691 O O . TRP A 1 89 ? -0.279 -2.038 8.559 1.00 95.19 89 TRP A O 1
ATOM 701 N N . LYS A 1 90 ? 1.902 -2.137 8.115 1.00 93.94 90 LYS A N 1
ATOM 702 C CA . LYS A 1 90 ? 2.256 -2.795 9.382 1.00 93.94 90 LYS A CA 1
ATOM 703 C C . LYS A 1 90 ? 2.824 -1.796 10.368 1.00 93.94 90 LYS A C 1
ATOM 705 O O . LYS A 1 90 ? 3.739 -1.051 10.028 1.00 93.94 90 LYS A O 1
ATOM 710 N N . PHE A 1 91 ? 2.313 -1.789 11.594 1.00 93.81 91 PHE A N 1
ATOM 711 C CA . PHE A 1 91 ? 2.895 -0.990 12.661 1.00 93.81 91 PHE A CA 1
ATOM 712 C C . PHE A 1 91 ? 4.165 -1.650 13.181 1.00 93.81 91 PHE A C 1
ATOM 714 O O . PHE A 1 91 ? 4.222 -2.859 13.386 1.00 93.81 91 PHE A O 1
ATOM 721 N N . VAL A 1 92 ? 5.182 -0.829 13.408 1.00 94.50 92 VAL A N 1
ATOM 722 C CA . VAL A 1 92 ? 6.502 -1.272 13.858 1.00 94.50 92 VAL A CA 1
ATOM 723 C C . VAL A 1 92 ? 6.957 -0.454 15.057 1.00 94.50 92 VAL A C 1
ATOM 725 O O . VAL A 1 92 ? 6.366 0.574 15.400 1.00 94.50 92 VAL A O 1
ATOM 728 N N . ASP A 1 93 ? 8.005 -0.924 15.723 1.00 93.12 93 ASP A N 1
ATOM 729 C CA . ASP A 1 93 ? 8.614 -0.211 16.834 1.00 93.12 93 ASP A CA 1
ATOM 730 C C . ASP A 1 93 ? 9.443 0.995 16.355 1.00 93.12 93 ASP A C 1
ATOM 732 O O . ASP A 1 93 ? 9.883 1.086 15.208 1.00 93.12 93 ASP A O 1
ATOM 736 N N . GLU A 1 94 ? 9.708 1.935 17.259 1.00 93.19 94 GLU A N 1
ATOM 737 C CA . GLU A 1 94 ? 10.480 3.137 16.937 1.00 93.19 94 GLU A CA 1
ATOM 738 C C . GLU A 1 94 ? 11.960 2.875 16.611 1.00 93.19 94 GLU A C 1
ATOM 740 O O . GLU A 1 94 ? 12.617 3.762 16.070 1.00 93.19 94 GLU A O 1
ATOM 745 N N . ASN A 1 95 ? 12.511 1.693 16.898 1.00 94.50 95 ASN A N 1
ATOM 746 C CA . ASN A 1 95 ? 13.889 1.336 16.553 1.00 94.50 95 ASN A CA 1
ATOM 747 C C . ASN A 1 95 ? 13.993 0.653 15.184 1.00 94.50 95 ASN A C 1
ATOM 749 O O . ASN A 1 95 ? 15.104 0.493 14.676 1.00 94.50 95 ASN A O 1
ATOM 753 N N . SER A 1 96 ? 12.867 0.325 14.542 1.00 93.62 96 SER A N 1
ATOM 754 C CA . SER A 1 96 ? 12.849 -0.203 13.178 1.00 93.62 96 SER A CA 1
ATOM 755 C C . SER A 1 96 ? 13.554 0.744 12.201 1.00 93.62 96 SER A C 1
ATOM 757 O O . SER A 1 96 ? 13.394 1.967 12.256 1.00 93.62 96 SER A O 1
ATOM 759 N N . LEU A 1 97 ? 14.380 0.181 11.312 1.00 91.94 97 LEU A N 1
ATOM 760 C CA . LEU A 1 97 ? 15.220 0.963 10.395 1.00 91.94 97 LEU A CA 1
ATOM 761 C C . LEU A 1 97 ? 14.386 1.751 9.383 1.00 91.94 97 LEU A C 1
ATOM 763 O O . LEU A 1 97 ? 14.663 2.920 9.128 1.00 91.94 97 LEU A O 1
ATOM 767 N N . GLN A 1 98 ? 13.365 1.104 8.832 1.00 92.38 98 GLN A N 1
ATOM 768 C CA . GLN A 1 98 ? 12.388 1.714 7.943 1.00 92.38 98 GLN A CA 1
ATOM 769 C C . GLN A 1 98 ? 11.107 1.929 8.738 1.00 92.38 98 GLN A C 1
ATOM 771 O O . GLN A 1 98 ? 10.587 0.983 9.325 1.00 92.38 98 GLN A O 1
ATOM 776 N N . LYS A 1 99 ? 10.658 3.182 8.823 1.00 94.62 99 LYS A N 1
ATOM 777 C CA . LYS A 1 99 ? 9.455 3.562 9.562 1.00 94.62 99 LYS A CA 1
ATOM 778 C C . LYS A 1 99 ? 8.999 4.965 9.178 1.00 94.62 99 LYS A C 1
ATOM 780 O O . LYS A 1 99 ? 9.806 5.892 9.105 1.00 94.62 99 LYS A O 1
ATOM 785 N N . TRP A 1 100 ? 7.693 5.130 9.026 1.00 94.62 100 TRP A N 1
ATOM 786 C CA . TRP A 1 100 ? 7.053 6.418 8.769 1.00 94.62 100 TRP A CA 1
ATOM 787 C C . TRP A 1 100 ? 5.796 6.567 9.623 1.00 94.62 100 TRP A C 1
ATOM 789 O O . TRP A 1 100 ? 5.204 5.569 10.037 1.00 94.62 100 TRP A O 1
ATOM 799 N N . LYS A 1 101 ? 5.412 7.812 9.915 1.00 92.62 101 LYS A N 1
ATOM 800 C CA . LYS A 1 101 ? 4.162 8.151 10.608 1.00 92.62 101 LYS A CA 1
ATOM 801 C C . LYS A 1 101 ? 3.217 8.855 9.651 1.00 92.62 101 LYS A C 1
ATOM 803 O O . LYS A 1 101 ? 3.660 9.665 8.841 1.00 92.62 101 LYS A O 1
ATOM 808 N N . PHE A 1 102 ? 1.920 8.634 9.821 1.00 87.62 102 PHE A N 1
ATOM 809 C CA . PHE A 1 102 ? 0.898 9.292 9.006 1.00 87.62 102 PHE A CA 1
ATOM 810 C C . PHE A 1 102 ? 0.831 10.809 9.206 1.00 87.62 102 PHE A C 1
ATOM 812 O O . PHE A 1 102 ? 0.342 11.511 8.335 1.00 87.62 102 PHE A O 1
ATOM 819 N N . ASN A 1 103 ? 1.324 11.348 10.320 1.00 86.00 103 ASN A N 1
ATOM 820 C CA . ASN A 1 103 ? 1.389 12.797 10.526 1.00 86.00 103 ASN A CA 1
ATOM 821 C C . ASN A 1 103 ? 2.669 13.461 9.985 1.00 86.00 103 ASN A C 1
ATOM 823 O O . ASN A 1 103 ? 2.901 14.631 10.274 1.00 86.00 103 ASN A O 1
ATOM 827 N N . GLN A 1 104 ? 3.512 12.740 9.236 1.00 86.50 104 GLN A N 1
ATOM 828 C CA . GLN A 1 104 ? 4.682 13.332 8.568 1.00 86.50 104 GLN A CA 1
ATOM 829 C C . GLN A 1 104 ? 4.318 14.124 7.309 1.00 86.50 104 GLN A C 1
ATOM 831 O O . GLN A 1 104 ? 5.121 14.949 6.878 1.00 86.50 104 GLN A O 1
ATOM 836 N N . PHE A 1 105 ? 3.142 13.867 6.733 1.00 84.25 105 PHE A N 1
ATOM 837 C CA . PHE A 1 105 ? 2.641 14.544 5.543 1.00 84.25 105 PHE A CA 1
ATOM 838 C C . PHE A 1 105 ? 1.278 15.168 5.851 1.00 84.25 105 PHE A C 1
ATOM 840 O O . PHE A 1 105 ? 0.427 14.538 6.489 1.00 84.25 105 PHE A O 1
ATOM 847 N N . ASP A 1 106 ? 1.075 16.406 5.407 1.00 83.75 106 ASP A N 1
ATOM 848 C CA . ASP A 1 106 ? -0.156 17.152 5.678 1.00 83.75 106 ASP A CA 1
ATOM 849 C C . ASP A 1 106 ? -1.365 16.461 5.021 1.00 83.75 106 ASP A C 1
ATOM 851 O O . ASP A 1 106 ? -2.427 16.329 5.632 1.00 83.75 106 ASP A O 1
ATOM 855 N N . GLU A 1 107 ? -1.180 15.909 3.818 1.00 78.81 107 GLU A N 1
ATOM 856 C CA . GLU A 1 107 ? -2.230 15.234 3.051 1.00 78.81 107 GLU A CA 1
ATOM 857 C C . GLU A 1 107 ? -2.762 13.974 3.749 1.00 78.81 107 GLU A C 1
ATOM 859 O O . GLU A 1 107 ? -3.951 13.657 3.670 1.00 78.81 107 GLU A O 1
ATOM 864 N N . THR A 1 108 ? -1.904 13.233 4.454 1.00 80.50 108 THR A N 1
ATOM 865 C CA . THR A 1 108 ? -2.333 12.056 5.223 1.00 80.50 108 THR A CA 1
ATOM 866 C C . THR A 1 108 ? -2.955 12.448 6.554 1.00 80.50 108 THR A C 1
ATOM 868 O O . THR A 1 108 ? -3.858 11.753 7.018 1.00 80.50 108 THR A O 1
ATOM 871 N N . ALA A 1 109 ? -2.549 13.571 7.155 1.00 77.12 109 ALA A N 1
ATOM 872 C CA . ALA A 1 109 ? -3.148 14.061 8.393 1.00 77.12 109 ALA A CA 1
ATOM 873 C C . ALA A 1 109 ? -4.642 14.388 8.217 1.00 77.12 109 ALA A C 1
ATOM 875 O O . ALA A 1 109 ? -5.454 14.009 9.064 1.00 77.12 109 ALA A O 1
ATOM 876 N N . GLU A 1 110 ? -5.028 15.013 7.101 1.00 77.88 110 GLU A N 1
ATOM 877 C CA . GLU A 1 110 ? -6.435 15.304 6.795 1.00 77.88 110 GLU A CA 1
ATOM 878 C C . GLU A 1 110 ? -7.277 14.028 6.630 1.00 77.88 110 GLU A C 1
ATOM 880 O O . GLU A 1 110 ? -8.366 13.917 7.205 1.00 77.88 110 GLU A O 1
ATOM 885 N N . LEU A 1 111 ? -6.758 13.034 5.898 1.00 76.56 111 LEU A N 1
ATOM 886 C CA . LEU A 1 111 ? -7.420 11.736 5.720 1.00 76.56 111 LEU A CA 1
ATOM 887 C C . LEU A 1 111 ? -7.578 10.992 7.048 1.00 76.56 111 LEU A C 1
ATOM 889 O O . LEU A 1 111 ? -8.651 10.456 7.330 1.00 76.56 111 LEU A O 1
ATOM 893 N N . VAL A 1 112 ? -6.543 10.998 7.892 1.00 80.31 112 VAL A N 1
ATOM 894 C CA . VAL A 1 112 ? -6.599 10.381 9.222 1.00 80.31 112 VAL A CA 1
ATOM 895 C C . VAL A 1 112 ? -7.661 11.053 10.086 1.00 80.31 112 VAL A C 1
ATOM 897 O O . VAL A 1 112 ? -8.480 10.356 10.678 1.00 80.31 112 VAL A O 1
ATOM 900 N N . LEU A 1 113 ? -7.711 12.387 10.134 1.00 77.81 113 LEU A N 1
ATOM 901 C CA . LEU A 1 113 ? -8.736 13.102 10.905 1.00 77.81 113 LEU A CA 1
ATOM 902 C C . LEU A 1 113 ? -10.153 12.771 10.420 1.00 77.81 113 LEU A C 1
ATOM 904 O O . LEU A 1 113 ? -11.046 12.544 11.240 1.00 77.81 113 LEU A O 1
ATOM 908 N N . LYS A 1 114 ? -10.351 12.682 9.099 1.00 77.06 114 LYS A N 1
ATOM 909 C CA . LYS A 1 114 ? -11.624 12.259 8.504 1.00 77.06 114 LYS A CA 1
ATOM 910 C C . LYS A 1 114 ? -12.017 10.853 8.964 1.00 77.06 114 LYS A C 1
ATOM 912 O O . LYS A 1 114 ? -13.121 10.692 9.479 1.00 77.06 114 LYS A O 1
ATOM 917 N N . ILE A 1 115 ? -11.122 9.870 8.851 1.00 76.75 115 ILE A N 1
ATOM 918 C CA . ILE A 1 115 ? -11.362 8.483 9.293 1.00 76.75 115 ILE A CA 1
ATOM 919 C C . ILE A 1 115 ? -11.691 8.433 10.787 1.00 76.75 115 ILE A C 1
ATOM 921 O O . ILE A 1 115 ? -12.680 7.813 11.184 1.00 76.75 115 ILE A O 1
ATOM 925 N N . LEU A 1 116 ? -10.899 9.126 11.612 1.00 75.81 116 LEU A N 1
ATOM 926 C CA . LEU A 1 116 ? -11.098 9.157 13.058 1.00 75.81 116 LEU A CA 1
ATOM 927 C C . LEU A 1 116 ? -12.465 9.742 13.429 1.00 75.81 116 LEU A C 1
ATOM 929 O O . LEU A 1 116 ? -13.078 9.273 14.377 1.00 75.81 116 LEU A O 1
ATOM 933 N N . SER A 1 117 ? -12.979 10.717 12.674 1.00 75.12 117 SER A N 1
ATOM 934 C CA . SER A 1 117 ? -14.315 11.287 12.906 1.00 75.12 117 SER A CA 1
ATOM 935 C C . SER A 1 117 ? -15.487 10.392 12.478 1.00 75.12 117 SER A C 1
ATOM 937 O O . SER A 1 117 ? -16.620 10.656 12.875 1.00 75.12 117 SER A O 1
ATOM 939 N N . GLN A 1 118 ? -15.239 9.355 11.670 1.00 69.19 118 GLN A N 1
ATOM 940 C CA . GLN A 1 118 ? -16.272 8.495 11.078 1.00 69.19 118 GLN A CA 1
ATOM 941 C C . GLN A 1 118 ? -16.389 7.119 11.749 1.00 69.19 118 GLN A C 1
ATOM 943 O O . GLN A 1 118 ? -17.403 6.446 11.580 1.00 69.19 118 GLN A O 1
ATOM 948 N N . SER A 1 119 ? -15.376 6.685 12.504 1.00 59.72 119 SER A N 1
ATOM 949 C CA . SER A 1 119 ? -15.318 5.336 13.075 1.00 59.72 119 SER A CA 1
ATOM 950 C C . SER A 1 119 ? -15.386 5.350 14.602 1.00 59.72 119 SER A C 1
ATOM 952 O O . SER A 1 119 ? -14.435 5.774 15.261 1.00 59.72 119 SER A O 1
ATOM 954 N N . GLU A 1 120 ? -16.467 4.789 15.162 1.00 55.78 120 GLU A N 1
ATOM 955 C CA . GLU A 1 120 ? -16.654 4.602 16.614 1.00 55.78 120 GLU A CA 1
ATOM 956 C C . GLU A 1 120 ? -15.536 3.752 17.258 1.00 55.78 120 GLU A C 1
ATOM 958 O O . GLU A 1 120 ? -15.229 3.923 18.436 1.00 55.78 120 GLU A O 1
ATOM 963 N N . ASN A 1 121 ? -14.878 2.877 16.483 1.00 51.53 121 ASN A N 1
ATOM 964 C CA . ASN A 1 121 ? -13.809 1.982 16.953 1.00 51.53 121 ASN A CA 1
ATOM 965 C C . ASN A 1 121 ? -12.385 2.520 16.720 1.00 51.53 121 ASN A C 1
ATOM 967 O O . ASN A 1 121 ? -11.423 1.965 17.249 1.00 51.53 121 ASN A O 1
ATOM 971 N N . SER A 1 122 ? -12.224 3.597 15.948 1.00 53.06 122 SER A N 1
ATOM 972 C CA . SER A 1 122 ? -10.905 4.163 15.623 1.00 53.06 122 SER A CA 1
ATOM 973 C C . SER A 1 122 ? -10.289 4.990 16.756 1.00 53.06 122 SER A C 1
ATOM 975 O O . SER A 1 122 ? -9.080 5.210 16.780 1.00 53.06 122 SER A O 1
ATOM 977 N N . HIS A 1 123 ? -11.103 5.419 17.722 1.00 52.72 123 HIS A N 1
ATOM 978 C CA . HIS A 1 123 ? -10.707 6.354 18.776 1.00 52.72 123 HIS A CA 1
ATOM 979 C C . HIS A 1 123 ? -9.644 5.822 19.754 1.00 52.72 123 HIS A C 1
ATOM 981 O O . HIS A 1 123 ? -9.012 6.619 20.442 1.00 52.72 123 HIS A O 1
ATOM 987 N N . ASN A 1 124 ? -9.417 4.505 19.819 1.00 57.09 124 ASN A N 1
ATOM 988 C CA . ASN A 1 124 ? -8.431 3.908 20.732 1.00 57.09 124 ASN A CA 1
ATOM 989 C C . ASN A 1 124 ? -7.047 3.685 20.107 1.00 57.09 124 ASN A C 1
ATOM 991 O O . ASN A 1 124 ? -6.112 3.314 20.817 1.00 57.09 124 ASN A O 1
ATOM 995 N N . ILE A 1 125 ? -6.897 3.894 18.799 1.00 66.38 125 ILE A N 1
ATOM 996 C CA . ILE A 1 125 ? -5.618 3.731 18.112 1.00 66.38 125 ILE A CA 1
ATOM 997 C C . ILE A 1 125 ? -5.093 5.131 17.821 1.00 66.38 125 ILE A C 1
ATOM 999 O O . ILE A 1 125 ? -5.702 5.872 17.054 1.00 66.38 125 ILE A O 1
ATOM 1003 N N . ASP A 1 126 ? -3.949 5.490 18.414 1.00 80.00 126 ASP A N 1
ATOM 1004 C CA . ASP A 1 126 ? -3.212 6.729 18.109 1.00 80.00 126 ASP A CA 1
ATOM 1005 C C . ASP A 1 126 ? -2.555 6.644 16.717 1.00 80.00 126 ASP A C 1
ATOM 1007 O O . ASP A 1 126 ? -1.340 6.765 16.551 1.00 80.00 126 ASP A O 1
ATOM 1011 N N . LEU A 1 127 ? -3.385 6.368 15.706 1.00 82.75 127 LEU A N 1
ATOM 1012 C CA . LEU A 1 127 ? -3.028 6.142 14.314 1.00 82.75 127 LEU A CA 1
ATOM 1013 C C . LEU A 1 127 ? -2.096 7.229 13.761 1.00 82.75 127 LEU A C 1
ATOM 1015 O O . LEU A 1 127 ? -1.095 6.847 13.157 1.00 82.75 127 LEU A O 1
ATOM 1019 N N . PRO A 1 128 ? -2.324 8.544 14.002 1.00 82.75 128 PRO A N 1
ATOM 1020 C CA . PRO A 1 128 ? -1.435 9.585 13.488 1.00 82.75 128 PRO A CA 1
ATOM 1021 C C . PRO A 1 128 ? 0.031 9.392 13.895 1.00 82.75 128 PRO A C 1
ATOM 1023 O O . PRO A 1 128 ? 0.930 9.736 13.129 1.00 82.75 128 PRO A O 1
ATOM 1026 N N . ASN A 1 129 ? 0.277 8.850 15.094 1.00 87.44 129 ASN A N 1
ATOM 1027 C CA . ASN A 1 129 ? 1.608 8.756 15.687 1.00 87.44 129 ASN A CA 1
ATOM 1028 C C . ASN A 1 129 ? 2.240 7.363 15.611 1.00 87.44 129 ASN A C 1
ATOM 1030 O O . ASN A 1 129 ? 3.405 7.223 16.004 1.00 87.44 129 ASN A O 1
ATOM 1034 N N . ARG A 1 130 ? 1.525 6.344 15.116 1.00 90.06 130 ARG A N 1
ATOM 1035 C CA . ARG A 1 130 ? 2.089 4.999 14.951 1.00 90.06 130 ARG A CA 1
ATOM 1036 C C . ARG A 1 130 ? 3.155 5.005 13.863 1.00 90.06 130 ARG A C 1
ATOM 1038 O O . ARG A 1 130 ? 2.931 5.470 12.748 1.00 90.06 130 ARG A O 1
ATOM 1045 N N . TRP A 1 131 ? 4.312 4.446 14.198 1.00 94.81 131 TRP A N 1
ATOM 1046 C CA . TRP A 1 131 ? 5.311 4.068 13.212 1.00 94.81 131 TRP A CA 1
ATOM 1047 C C . TRP A 1 131 ? 4.818 2.857 12.434 1.00 94.81 131 TRP A C 1
ATOM 1049 O O . TRP A 1 131 ? 4.288 1.917 13.027 1.00 94.81 131 TRP A O 1
ATOM 1059 N N . GLY A 1 132 ? 5.028 2.855 11.124 1.00 94.56 132 GLY A N 1
ATOM 1060 C CA . GLY A 1 132 ? 4.790 1.672 10.319 1.00 94.56 132 GLY A CA 1
ATOM 1061 C C . GLY A 1 132 ? 5.523 1.664 8.990 1.00 94.56 132 GLY A C 1
ATOM 1062 O O . GLY A 1 132 ? 6.280 2.585 8.668 1.00 94.56 132 GLY A O 1
ATOM 1063 N N . VAL A 1 133 ? 5.299 0.579 8.265 1.00 95.44 133 VAL A N 1
ATOM 1064 C CA . VAL A 1 133 ? 5.884 0.264 6.964 1.00 95.44 133 VAL A CA 1
ATOM 1065 C C . VAL A 1 133 ? 4.790 -0.226 6.018 1.00 95.44 133 VAL A C 1
ATOM 1067 O O . VAL A 1 133 ? 3.802 -0.806 6.486 1.00 95.44 133 VAL A O 1
ATOM 1070 N N . PRO A 1 134 ? 4.944 -0.008 4.707 1.00 95.44 134 PRO A N 1
ATOM 1071 C CA . PRO A 1 134 ? 3.970 -0.471 3.730 1.00 95.44 134 PRO A CA 1
ATOM 1072 C C . PRO A 1 134 ? 3.853 -1.996 3.688 1.00 95.44 134 PRO A C 1
ATOM 1074 O O . PRO A 1 134 ? 4.781 -2.737 4.024 1.00 95.44 134 PRO A O 1
ATOM 1077 N N . GLY A 1 135 ? 2.680 -2.457 3.265 1.00 93.25 135 GLY A N 1
ATOM 1078 C CA . GLY A 1 135 ? 2.468 -3.820 2.810 1.00 93.25 135 GLY A CA 1
ATOM 1079 C C . GLY A 1 135 ? 3.118 -4.051 1.449 1.00 93.25 135 GLY A C 1
ATOM 1080 O O . GLY A 1 135 ? 3.103 -3.177 0.588 1.00 93.25 135 GLY A O 1
ATOM 1081 N N . TRP A 1 136 ? 3.652 -5.257 1.247 1.00 91.31 136 TRP A N 1
ATOM 1082 C CA . TRP A 1 136 ? 4.390 -5.631 0.035 1.00 91.31 136 TRP A CA 1
ATOM 1083 C C . TRP A 1 136 ? 3.578 -5.436 -1.259 1.00 91.31 136 TRP A C 1
ATOM 1085 O O . TRP A 1 136 ? 4.130 -5.015 -2.269 1.00 91.31 136 TRP A O 1
ATOM 1095 N N . HIS A 1 137 ? 2.275 -5.722 -1.235 1.00 94.19 137 HIS A N 1
ATOM 1096 C CA . HIS A 1 137 ? 1.397 -5.644 -2.411 1.00 94.19 137 HIS A CA 1
ATOM 1097 C C . HIS A 1 137 ? 1.125 -4.190 -2.831 1.00 94.19 137 HIS A C 1
ATOM 1099 O O . HIS A 1 137 ? 1.280 -3.834 -3.999 1.00 94.19 137 HIS A O 1
ATOM 1105 N N . SER A 1 138 ? 0.848 -3.322 -1.854 1.00 94.69 138 SER A N 1
ATOM 1106 C CA . SER A 1 138 ? 0.550 -1.902 -2.068 1.00 94.69 138 SER A CA 1
ATOM 1107 C C . SER A 1 138 ? 1.691 -1.105 -2.692 1.00 94.69 138 SER A C 1
ATOM 1109 O O . SER A 1 138 ? 1.455 -0.071 -3.320 1.00 94.69 138 SER A O 1
ATOM 1111 N N . GLU A 1 139 ? 2.936 -1.562 -2.544 1.00 95.44 139 GLU A N 1
ATOM 1112 C CA . GLU A 1 139 ? 4.086 -0.925 -3.186 1.00 95.44 139 GLU A CA 1
ATOM 1113 C C . GLU A 1 139 ? 3.948 -0.932 -4.716 1.00 95.44 139 GLU A C 1
ATOM 1115 O O . GLU A 1 139 ? 4.076 0.123 -5.342 1.00 95.44 139 GLU A O 1
ATOM 1120 N N . CYS A 1 140 ? 3.669 -2.098 -5.310 1.00 94.81 140 CYS A N 1
ATOM 1121 C CA . CYS A 1 140 ? 3.551 -2.268 -6.760 1.00 94.81 140 CYS A CA 1
ATOM 1122 C C . CYS A 1 140 ? 2.385 -1.457 -7.320 1.00 94.81 140 CYS A C 1
ATOM 1124 O O . CYS A 1 140 ? 2.574 -0.687 -8.260 1.00 94.81 140 CYS A O 1
ATOM 1126 N N . VAL A 1 141 ? 1.225 -1.547 -6.669 1.00 93.94 141 VAL A N 1
ATOM 1127 C CA . VAL A 1 141 ? 0.020 -0.782 -6.998 1.00 93.94 141 VAL A CA 1
ATOM 1128 C C . VAL A 1 141 ? 0.315 0.714 -7.141 1.00 93.94 141 VAL A C 1
ATOM 1130 O O . VAL A 1 141 ? 0.071 1.312 -8.190 1.00 93.94 141 VAL A O 1
ATOM 1133 N N . VAL A 1 142 ? 0.890 1.322 -6.100 1.00 94.50 142 VAL A N 1
ATOM 1134 C CA . VAL A 1 142 ? 1.117 2.772 -6.066 1.00 94.50 142 VAL A CA 1
ATOM 1135 C C . VAL A 1 142 ? 2.170 3.191 -7.085 1.00 94.50 142 VAL A C 1
ATOM 1137 O O . VAL A 1 142 ? 2.048 4.244 -7.709 1.00 94.50 142 VAL A O 1
ATOM 1140 N N . MET A 1 143 ? 3.221 2.387 -7.259 1.00 94.75 143 MET A N 1
ATOM 1141 C CA . MET A 1 143 ? 4.263 2.682 -8.242 1.00 94.75 143 MET A CA 1
ATOM 1142 C C . MET A 1 143 ? 3.737 2.589 -9.677 1.00 94.75 143 MET A C 1
ATOM 1144 O O . MET A 1 143 ? 4.095 3.430 -10.502 1.00 94.75 143 MET A O 1
ATOM 1148 N N . ILE A 1 144 ? 2.893 1.597 -9.974 1.00 92.88 144 ILE A N 1
ATOM 1149 C CA . ILE A 1 144 ? 2.289 1.420 -11.297 1.00 92.88 144 ILE A CA 1
ATOM 1150 C C . ILE A 1 144 ? 1.365 2.590 -11.612 1.00 92.88 144 ILE A C 1
ATOM 1152 O O . ILE A 1 144 ? 1.556 3.230 -12.644 1.00 92.88 144 ILE A O 1
ATOM 1156 N N . ASP A 1 145 ? 0.440 2.929 -10.712 1.00 91.06 145 ASP A N 1
ATOM 1157 C CA . ASP A 1 145 ? -0.452 4.074 -10.908 1.00 91.06 145 ASP A CA 1
ATOM 1158 C C . ASP A 1 145 ? 0.338 5.377 -11.095 1.00 91.06 145 ASP A C 1
ATOM 1160 O O . ASP A 1 145 ? 0.095 6.142 -12.026 1.00 91.06 145 ASP A O 1
ATOM 1164 N N . LYS A 1 146 ? 1.387 5.594 -10.293 1.00 90.88 146 LYS A N 1
ATOM 1165 C CA . LYS A 1 146 ? 2.193 6.814 -10.396 1.00 90.88 146 LYS A CA 1
ATOM 1166 C C . LYS A 1 146 ? 2.939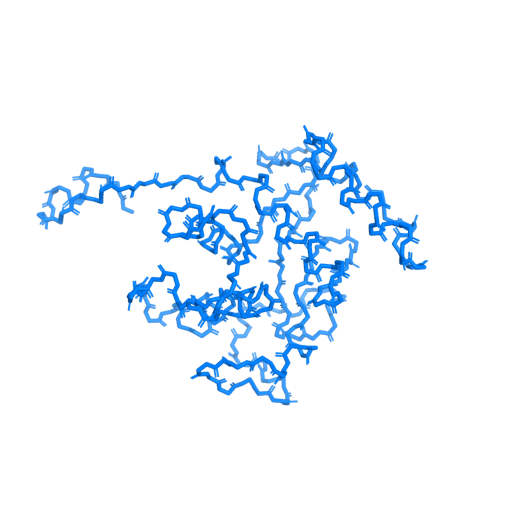 6.959 -11.724 1.00 90.88 146 LYS A C 1
ATOM 1168 O O . LYS A 1 146 ? 3.205 8.087 -12.146 1.00 90.88 146 LYS A O 1
ATOM 1173 N N . LEU A 1 147 ? 3.366 5.851 -12.326 1.00 90.88 147 LEU A N 1
ATOM 1174 C CA . LEU A 1 147 ? 4.201 5.865 -13.530 1.00 90.88 147 LEU A CA 1
ATOM 1175 C C . LEU A 1 147 ? 3.410 5.684 -14.823 1.00 90.88 147 LEU A C 1
ATOM 1177 O O . LEU A 1 147 ? 3.831 6.201 -15.858 1.00 90.88 147 LEU A O 1
ATOM 1181 N N . LEU A 1 148 ? 2.335 4.902 -14.773 1.00 89.31 148 LEU A N 1
ATOM 1182 C CA . LEU A 1 148 ? 1.585 4.441 -15.940 1.00 89.31 148 LEU A CA 1
ATOM 1183 C C . LEU A 1 148 ? 0.109 4.872 -15.897 1.00 89.31 148 LEU A C 1
ATOM 1185 O O . LEU A 1 148 ? -0.535 4.868 -16.942 1.00 89.31 148 LEU A O 1
ATOM 1189 N N . GLY A 1 149 ? -0.399 5.291 -14.733 1.00 85.62 149 GLY A N 1
ATOM 1190 C CA . GLY A 1 149 ? -1.715 5.906 -14.560 1.00 85.62 149 GLY A CA 1
ATOM 1191 C C . GLY A 1 149 ? -1.666 7.430 -14.450 1.00 85.62 149 GLY A C 1
ATOM 1192 O O . GLY A 1 149 ? -0.802 8.089 -15.038 1.00 85.62 149 GLY A O 1
ATOM 1193 N N . ASP A 1 150 ? -2.623 8.000 -13.715 1.00 83.81 150 ASP A N 1
ATOM 1194 C CA . ASP A 1 150 ? -2.688 9.440 -13.432 1.00 83.81 150 ASP A CA 1
ATOM 1195 C C . ASP A 1 150 ? -2.069 9.814 -12.071 1.00 83.81 150 ASP A C 1
ATOM 1197 O O . ASP A 1 150 ? -1.791 10.991 -11.816 1.00 83.81 150 ASP A O 1
ATOM 1201 N N . GLY A 1 151 ? -1.754 8.815 -11.240 1.00 85.31 151 GLY A N 1
ATOM 1202 C C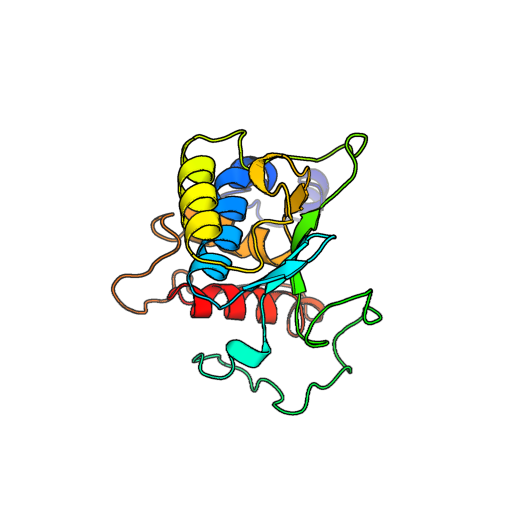A . GLY A 1 151 ? -1.152 8.995 -9.925 1.00 85.31 151 GLY A CA 1
ATOM 1203 C C . GLY A 1 151 ? -2.140 9.408 -8.834 1.00 85.31 151 GLY A C 1
ATOM 1204 O O . GLY A 1 151 ? -1.690 9.813 -7.756 1.00 85.31 151 GLY A O 1
ATOM 1205 N N . GLU A 1 152 ? -3.446 9.348 -9.105 1.00 82.25 152 GLU A N 1
ATOM 1206 C CA . GLU A 1 152 ? -4.517 9.688 -8.168 1.00 82.25 152 GLU A CA 1
ATOM 1207 C C . GLU A 1 152 ? -5.193 8.454 -7.551 1.00 82.25 152 GLU A C 1
ATOM 1209 O O . GLU A 1 152 ? -6.104 8.609 -6.729 1.00 82.25 152 GLU A O 1
ATOM 1214 N N . LEU A 1 153 ? -4.728 7.242 -7.884 1.00 79.94 153 LEU A N 1
ATOM 1215 C CA . LEU A 1 153 ? -5.286 5.963 -7.431 1.00 79.94 153 LEU A CA 1
ATOM 1216 C C . LEU A 1 153 ? -6.788 5.837 -7.731 1.00 79.94 153 LEU A C 1
ATOM 1218 O O . LEU A 1 153 ? -7.546 5.284 -6.932 1.00 79.94 153 LEU A O 1
ATOM 1222 N N . LYS A 1 154 ? -7.230 6.405 -8.859 1.00 71.19 154 LYS A N 1
ATOM 1223 C CA . LYS A 1 154 ? -8.612 6.381 -9.351 1.00 71.19 154 LYS A CA 1
ATOM 1224 C C . LYS A 1 154 ? -8.593 6.305 -10.871 1.00 71.19 154 LYS A C 1
ATOM 1226 O O . LYS A 1 154 ? -7.722 6.887 -11.498 1.00 71.19 154 LYS A O 1
ATOM 1231 N N . SER A 1 155 ? -9.571 5.631 -11.475 1.00 60.09 155 SER A N 1
ATOM 1232 C CA . SER A 1 155 ? -9.789 5.733 -12.920 1.00 60.09 155 SER A CA 1
ATOM 1233 C C . SER A 1 155 ? -11.192 6.260 -13.205 1.00 60.09 155 SER A C 1
ATOM 1235 O O . SER A 1 155 ? -12.179 5.753 -12.674 1.00 60.09 155 SER A O 1
ATOM 1237 N N . ASP A 1 156 ? -11.290 7.276 -14.061 1.00 58.06 156 ASP A N 1
ATOM 1238 C CA . ASP A 1 156 ? -12.579 7.888 -14.406 1.00 58.06 156 ASP A CA 1
ATOM 1239 C C . ASP A 1 156 ? -13.432 7.023 -15.355 1.00 58.06 156 ASP A C 1
ATOM 1241 O O . ASP A 1 156 ? -14.582 7.360 -15.631 1.00 58.06 156 ASP A O 1
ATOM 1245 N N . GLU A 1 157 ? -12.922 5.898 -15.872 1.00 60.88 157 GL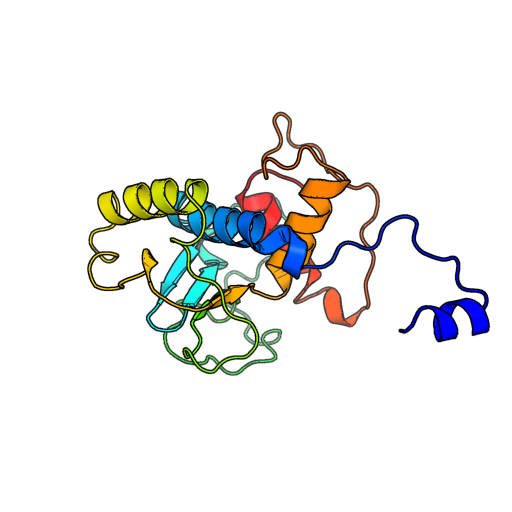U A N 1
ATOM 1246 C CA . GLU A 1 157 ? -13.603 5.162 -16.950 1.00 60.88 157 GLU A CA 1
ATOM 1247 C C . GLU A 1 157 ? -13.397 3.637 -16.937 1.00 60.88 157 GLU A C 1
ATOM 1249 O O . GLU A 1 157 ? -13.625 2.989 -17.959 1.00 60.88 157 GLU A O 1
ATOM 1254 N N . GLY A 1 158 ? -12.964 3.041 -15.820 1.00 57.03 158 GLY A N 1
ATOM 1255 C CA . GLY A 1 158 ? -12.780 1.586 -15.740 1.00 57.03 158 GLY A CA 1
ATOM 1256 C C . GLY A 1 158 ? -11.773 1.051 -16.769 1.00 57.03 158 GLY A C 1
ATOM 1257 O O . GLY A 1 158 ? -11.957 -0.022 -17.346 1.00 57.03 158 GLY A O 1
ATOM 1258 N N . LYS A 1 159 ? -10.722 1.829 -17.050 1.00 63.34 159 LYS A N 1
ATOM 1259 C CA . LYS A 1 159 ? -9.653 1.458 -17.984 1.00 63.34 159 LYS A CA 1
ATOM 1260 C C . LYS A 1 159 ? -8.484 0.841 -17.228 1.00 63.34 159 LYS A C 1
ATOM 1262 O O . LYS A 1 159 ? -8.054 1.388 -16.214 1.00 63.34 159 LYS A O 1
ATOM 1267 N N . SER A 1 160 ? -7.946 -0.254 -17.764 1.00 66.38 160 SER A N 1
ATOM 1268 C CA . SER A 1 160 ? -6.673 -0.809 -17.306 1.00 66.38 160 SER A CA 1
ATOM 1269 C C . SER A 1 160 ? -5.540 0.187 -17.531 1.00 66.38 160 SER A C 1
ATOM 1271 O O . SER A 1 160 ? -5.444 0.788 -18.603 1.00 66.38 160 SER A O 1
ATOM 1273 N N . LEU A 1 161 ? -4.698 0.367 -16.511 1.00 76.56 161 LEU A N 1
ATOM 1274 C CA . LEU A 1 161 ? -3.560 1.296 -16.554 1.00 76.56 161 LEU A CA 1
ATOM 1275 C C . LEU A 1 161 ? -2.354 0.710 -17.293 1.00 76.56 161 LEU A C 1
ATOM 1277 O O . LEU A 1 161 ? -1.482 1.440 -17.763 1.00 76.56 161 LEU A O 1
ATOM 1281 N N . ILE A 1 162 ? -2.299 -0.617 -17.384 1.00 85.94 162 ILE A N 1
ATOM 1282 C CA . ILE A 1 162 ? -1.201 -1.354 -17.994 1.00 85.94 162 ILE A CA 1
ATOM 1283 C C . ILE A 1 162 ? -1.740 -2.412 -18.949 1.00 85.94 162 ILE A C 1
ATOM 1285 O O . ILE A 1 162 ? -2.790 -3.003 -18.719 1.00 85.94 162 ILE A O 1
ATOM 1289 N N . ASP A 1 163 ? -1.001 -2.654 -20.030 1.00 88.38 163 ASP A N 1
ATOM 1290 C CA . ASP A 1 163 ? -1.348 -3.698 -20.999 1.00 88.38 163 ASP A CA 1
ATOM 1291 C C . ASP A 1 163 ? -0.872 -5.084 -20.543 1.00 88.38 163 ASP A C 1
ATOM 1293 O O . ASP A 1 163 ? -1.479 -6.102 -20.874 1.00 88.38 163 ASP A O 1
ATOM 1297 N N . VAL A 1 164 ? 0.266 -5.136 -19.839 1.00 90.19 164 VAL A N 1
ATOM 1298 C CA . VAL A 1 164 ? 0.902 -6.384 -19.411 1.00 90.19 164 VAL A CA 1
ATOM 1299 C C . VAL A 1 164 ? 1.568 -6.210 -18.049 1.00 90.19 164 VAL A C 1
ATOM 1301 O O . VAL A 1 164 ? 2.444 -5.360 -17.885 1.00 90.19 164 VAL A O 1
ATOM 1304 N N . HIS A 1 165 ? 1.198 -7.079 -17.109 1.00 92.69 165 HIS A N 1
ATOM 1305 C CA . HIS A 1 165 ? 1.834 -7.233 -15.804 1.00 92.69 165 HIS A CA 1
ATOM 1306 C C . HIS A 1 165 ? 2.629 -8.548 -15.766 1.00 92.69 165 HIS A C 1
ATOM 1308 O O . HIS A 1 165 ? 2.104 -9.603 -16.122 1.00 92.69 165 HIS A O 1
ATOM 1314 N N . PHE A 1 166 ? 3.895 -8.508 -15.342 1.00 92.75 166 PHE A N 1
ATOM 1315 C CA . PHE A 1 166 ? 4.774 -9.683 -15.285 1.00 92.75 166 PHE A CA 1
ATOM 1316 C C . PHE A 1 166 ? 5.238 -9.979 -13.858 1.00 92.75 166 PHE A C 1
ATOM 1318 O O . PHE A 1 166 ? 5.469 -9.067 -13.074 1.00 92.75 166 PHE A O 1
ATOM 1325 N N . GLY A 1 167 ? 5.500 -11.253 -13.572 1.00 92.88 167 GLY A N 1
ATOM 1326 C CA . GLY A 1 167 ? 6.134 -11.706 -12.337 1.00 92.88 167 GLY A CA 1
ATOM 1327 C C . GLY A 1 167 ? 6.451 -13.199 -12.391 1.00 92.88 167 GLY A C 1
ATOM 1328 O O . GLY A 1 167 ? 6.259 -13.840 -13.427 1.00 92.88 167 GLY A O 1
ATOM 1329 N N . GLY A 1 168 ? 6.970 -13.742 -11.291 1.00 92.31 168 GLY A N 1
ATOM 1330 C CA . GLY A 1 168 ? 7.174 -15.184 -11.150 1.00 92.31 168 GLY A CA 1
ATOM 1331 C C . GLY A 1 168 ? 5.852 -15.941 -10.995 1.00 92.31 168 GLY A C 1
ATOM 1332 O O . GLY A 1 168 ? 4.825 -15.355 -10.657 1.00 92.31 168 GLY A O 1
ATOM 1333 N N . GLU A 1 169 ? 5.868 -17.254 -11.228 1.00 91.25 169 GLU A N 1
ATOM 1334 C CA . GLU A 1 169 ? 4.700 -18.123 -10.997 1.00 91.25 169 G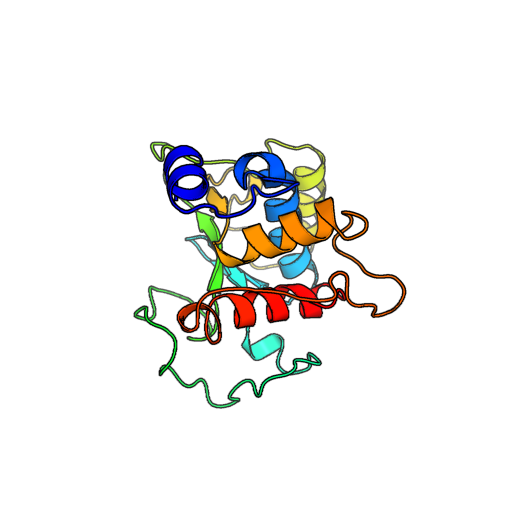LU A CA 1
ATOM 1335 C C . GLU A 1 169 ? 4.243 -18.076 -9.529 1.00 91.25 169 GLU A C 1
ATOM 1337 O O . GLU A 1 169 ? 3.052 -18.083 -9.234 1.00 91.25 169 GLU A O 1
ATOM 1342 N N . ASP A 1 170 ? 5.190 -17.920 -8.607 1.00 88.12 170 ASP A N 1
ATOM 1343 C CA . ASP A 1 170 ? 4.959 -17.773 -7.172 1.00 88.12 170 ASP A CA 1
ATOM 1344 C C . ASP A 1 170 ? 4.195 -16.493 -6.795 1.00 88.12 170 ASP A C 1
ATOM 1346 O O . ASP A 1 170 ? 3.583 -16.428 -5.728 1.00 88.12 170 ASP A O 1
ATOM 1350 N N . HIS A 1 171 ? 4.186 -15.480 -7.666 1.00 89.12 171 HIS A N 1
ATOM 1351 C CA . HIS A 1 171 ? 3.449 -14.241 -7.432 1.00 89.12 171 HIS A CA 1
ATOM 1352 C C . HIS A 1 171 ? 1.961 -14.348 -7.774 1.00 89.12 171 HIS A C 1
ATOM 1354 O O . HIS A 1 171 ? 1.189 -13.530 -7.278 1.00 89.12 171 HIS A O 1
ATOM 1360 N N . ILE A 1 172 ? 1.548 -15.324 -8.592 1.00 87.00 172 ILE A N 1
ATOM 1361 C CA . ILE A 1 172 ? 0.194 -15.391 -9.169 1.00 87.00 172 ILE A CA 1
ATOM 1362 C C . ILE A 1 172 ? -0.875 -15.337 -8.078 1.00 87.00 172 ILE A C 1
ATOM 1364 O O . ILE A 1 172 ? -1.774 -14.499 -8.112 1.00 87.00 172 ILE A O 1
ATOM 1368 N N . ASP A 1 173 ? -0.758 -16.211 -7.086 1.00 84.19 173 ASP A N 1
ATOM 1369 C CA . ASP A 1 173 ? -1.859 -16.477 -6.169 1.00 84.19 173 ASP A CA 1
ATOM 1370 C C . ASP A 1 173 ? -1.855 -15.628 -4.903 1.00 84.19 173 ASP A C 1
ATOM 1372 O O . ASP A 1 173 ? -2.860 -15.596 -4.199 1.00 84.19 173 ASP A O 1
ATOM 1376 N N . ILE A 1 174 ? -0.754 -14.939 -4.611 1.00 85.88 174 ILE A N 1
ATOM 1377 C CA . ILE A 1 174 ? -0.641 -14.085 -3.426 1.00 85.88 174 ILE A CA 1
ATOM 1378 C C . ILE A 1 174 ? -0.368 -12.654 -3.862 1.00 85.88 174 ILE A C 1
ATOM 1380 O O . ILE A 1 174 ? -1.153 -11.764 -3.567 1.00 85.88 174 ILE A O 1
ATOM 1384 N N . HIS A 1 175 ? 0.738 -12.417 -4.567 1.00 92.12 175 HIS A N 1
ATOM 1385 C CA . HIS A 1 175 ? 1.191 -11.060 -4.841 1.00 92.12 175 HIS A CA 1
ATOM 1386 C C . HIS A 1 175 ? 0.309 -10.345 -5.869 1.00 92.12 175 HIS A C 1
ATOM 1388 O O . HIS A 1 175 ? -0.380 -9.400 -5.498 1.00 92.12 175 HIS A O 1
ATOM 1394 N N . HIS A 1 176 ? 0.227 -10.859 -7.099 1.00 92.31 176 HIS A N 1
ATOM 1395 C CA . HIS A 1 176 ? -0.588 -10.252 -8.154 1.00 92.31 176 HIS A CA 1
ATOM 1396 C C . HIS A 1 176 ? -2.080 -10.289 -7.813 1.00 92.31 176 HIS A C 1
ATOM 1398 O O . HIS A 1 176 ? -2.802 -9.336 -8.090 1.00 92.31 176 HIS A O 1
ATOM 1404 N N . ARG A 1 177 ? -2.556 -11.368 -7.173 1.00 90.25 177 ARG A N 1
ATOM 1405 C CA . ARG A 1 177 ? -3.941 -11.453 -6.690 1.00 90.25 177 ARG A CA 1
ATOM 1406 C C . ARG A 1 177 ? -4.277 -10.288 -5.755 1.00 90.25 177 ARG A C 1
ATOM 1408 O O . ARG A 1 177 ? -5.304 -9.641 -5.943 1.00 90.25 177 ARG A O 1
ATOM 1415 N N . ASN A 1 178 ? -3.422 -10.020 -4.770 1.00 91.44 178 ASN A N 1
ATOM 1416 C CA . ASN A 1 178 ? -3.649 -8.953 -3.798 1.00 91.44 178 ASN A CA 1
ATOM 1417 C C . ASN A 1 178 ? -3.492 -7.566 -4.426 1.00 91.44 178 ASN A C 1
ATOM 1419 O O . ASN A 1 178 ? -4.290 -6.687 -4.122 1.00 91.44 178 ASN A O 1
ATOM 1423 N N . GLU A 1 179 ? -2.546 -7.387 -5.351 1.00 93.19 179 GLU A N 1
ATOM 1424 C CA . GLU A 1 179 ? -2.447 -6.155 -6.141 1.00 93.19 179 GLU A CA 1
ATOM 1425 C C . GLU A 1 179 ? -3.744 -5.879 -6.902 1.00 93.19 179 GLU A C 1
ATOM 1427 O O . GLU A 1 179 ? -4.294 -4.788 -6.791 1.00 93.19 179 GLU A O 1
ATOM 1432 N N . ILE A 1 180 ? -4.285 -6.872 -7.614 1.00 90.81 180 ILE A N 1
ATOM 1433 C CA . ILE A 1 180 ? -5.553 -6.736 -8.339 1.00 90.81 180 ILE A CA 1
ATOM 1434 C C . ILE A 1 180 ? -6.697 -6.397 -7.371 1.00 90.81 180 ILE A C 1
ATOM 1436 O O . ILE A 1 180 ? -7.498 -5.520 -7.670 1.00 90.81 180 ILE A O 1
ATOM 1440 N N . LEU A 1 181 ? -6.771 -7.026 -6.192 1.00 91.25 181 LEU A N 1
ATOM 1441 C CA . LEU A 1 181 ? -7.814 -6.714 -5.204 1.00 91.25 181 LEU A CA 1
ATOM 1442 C C . LEU A 1 181 ? -7.749 -5.274 -4.700 1.00 91.25 181 LEU A C 1
ATOM 1444 O O . LEU A 1 181 ? -8.777 -4.601 -4.664 1.00 91.25 181 LEU A O 1
ATOM 1448 N N . GLU A 1 182 ? -6.560 -4.805 -4.318 1.00 92.38 182 GLU A N 1
ATOM 1449 C CA . GLU A 1 182 ? -6.347 -3.407 -3.929 1.00 92.38 182 GLU A CA 1
ATOM 1450 C C . GLU A 1 182 ? -6.730 -2.455 -5.067 1.00 92.38 182 GLU A C 1
ATOM 1452 O O . GLU A 1 182 ? -7.264 -1.372 -4.822 1.00 92.38 182 GLU A O 1
ATOM 1457 N N . SER A 1 183 ? -6.501 -2.898 -6.303 1.00 90.50 183 SER A N 1
ATOM 1458 C CA . SER A 1 183 ? -6.760 -2.118 -7.501 1.00 90.50 183 SER A CA 1
ATOM 1459 C C . SER A 1 183 ? -8.221 -1.916 -7.799 1.00 90.50 183 SER A C 1
ATOM 1461 O O . SER A 1 183 ? -8.734 -0.792 -7.799 1.00 90.50 183 SER A O 1
ATOM 1463 N N . GLU A 1 184 ? -8.917 -3.032 -7.943 1.00 88.69 184 GLU A N 1
ATOM 1464 C CA . GLU A 1 184 ? -10.347 -3.063 -8.181 1.00 88.69 184 GLU A CA 1
ATOM 1465 C C . GLU A 1 184 ? -11.107 -2.349 -7.051 1.00 88.69 184 GLU A C 1
ATOM 1467 O O . GLU A 1 184 ? -12.073 -1.625 -7.298 1.00 88.69 184 GLU A O 1
ATOM 1472 N N . ALA A 1 185 ? -10.634 -2.477 -5.805 1.00 89.12 185 ALA A N 1
ATOM 1473 C CA . ALA A 1 185 ? -11.202 -1.801 -4.641 1.00 89.12 185 ALA A CA 1
ATOM 1474 C C . ALA A 1 185 ? -11.173 -0.267 -4.737 1.00 89.12 185 ALA A C 1
ATOM 1476 O O . ALA A 1 185 ? -12.077 0.394 -4.219 1.00 89.12 185 ALA A O 1
ATOM 1477 N N . LEU A 1 186 ? -10.159 0.288 -5.399 1.00 85.38 186 LEU A N 1
ATOM 1478 C CA . LEU A 1 186 ? -9.990 1.722 -5.634 1.00 85.38 186 LEU A CA 1
ATOM 1479 C C . LEU A 1 186 ? -10.559 2.177 -6.990 1.00 85.38 186 LEU A C 1
ATOM 1481 O O . LEU A 1 186 ? -10.519 3.365 -7.314 1.00 85.38 186 LEU A O 1
ATOM 1485 N N . GLY A 1 187 ? -11.141 1.258 -7.768 1.00 81.25 187 GLY A N 1
ATOM 1486 C CA . GLY A 1 187 ? -11.725 1.555 -9.076 1.00 81.25 187 GLY A CA 1
ATOM 1487 C C . GLY A 1 187 ? -10.687 1.761 -10.181 1.00 81.25 187 GLY A C 1
ATOM 1488 O O . GLY A 1 187 ? -10.960 2.473 -11.152 1.00 81.25 187 GLY A O 1
ATOM 1489 N N . PHE A 1 188 ? -9.499 1.169 -10.042 1.00 79.81 188 PHE A N 1
ATOM 1490 C CA . PHE A 1 188 ? -8.509 1.089 -11.112 1.00 79.81 188 PHE A CA 1
ATOM 1491 C C . PHE A 1 188 ? -8.224 -0.376 -11.465 1.00 79.81 188 PHE A C 1
ATOM 1493 O O . PHE A 1 188 ? -8.303 -1.253 -10.613 1.00 79.81 188 PHE A O 1
ATOM 1500 N N . HIS A 1 189 ? -7.919 -0.655 -12.731 1.00 77.31 189 HIS A N 1
ATOM 1501 C CA . HIS A 1 189 ? -7.751 -2.029 -13.216 1.00 77.31 189 HIS A CA 1
ATOM 1502 C C . HIS A 1 189 ? -6.278 -2.298 -13.559 1.00 77.31 189 HIS A C 1
ATOM 1504 O O . HIS A 1 189 ? -5.649 -1.504 -14.272 1.00 77.31 189 HIS A O 1
ATOM 1510 N N . LEU A 1 190 ? -5.739 -3.411 -13.049 1.00 73.38 190 LEU A N 1
ATOM 1511 C CA . LEU A 1 190 ? -4.406 -3.942 -13.378 1.00 73.38 190 LEU A CA 1
ATOM 1512 C C . LEU A 1 190 ? -4.478 -5.062 -14.419 1.00 73.38 190 LEU A C 1
ATOM 1514 O O . LEU A 1 190 ? -5.509 -5.769 -14.471 1.00 73.38 190 LEU A O 1
#

Foldseek 3Di:
DDVVVCVVVVHDDDPDDDDLVVQVLVLLVLQLVCLVLVQWDDDPFAIKGDLQVLCVFPDPDHDPNVQPLPLQPDDPDPDDPGSLIFGQKTFDDPVDPDWDFLLVDPVSVVSLVVSCVVDPPCVVDPRRPTIIDGTPQSSVLQVLCCPQNPNPLEDPPLDESDPDDDDDPSCVPRRVRVNQSSNSSSSYGD

Secondary structure (DSSP, 8-state):
--HHHHHHTTPPPPS----GGG-HHHHHHHHHHHHHTTSEEEETTEEEE-GGGGTTS--SS---TT--TTS--S---SS-SSTT-EEEEEE--TT-SS-EEGGGSHHHHHHHHHHHHH-TTGGGS-GGG-EEEE-HHHHHHHHHHHHHS-SSS--SS--BS-S-----GGGIIIIIHHHHHHHHHTT-B-

pLDDT: mean 82.15, std 14.39, range [40.22, 96.38]

Sequence (190 aa):
MKQVDAIALDIPIEKMRPQATDHILGQMRLALQLVADGRAYILDDGIYFEAQANLDLNVPFELDKKGDNSFTGRTIENSQKAPADFALWKFVDENSLQKWKFNQFDETAELVLKILSQSENSHNIDLPNRWGVPGWHSECVVMIDKLLGDGELKSDEGKSLIDVHFGGEDHIDIHHRNEILESEALGFHL